Protein AF-A0A1X6ZBV4-F1 (afdb_monomer_lite)

Secondary structure (DSSP, 8-state):
--EE-S-EE--S-EE-S-EE-TT-EE-S-EE-TT-EESS-EE-TT-EE-S-EE-TT-EESSEE-TT-EESS-EE-TT-EESS-EE-TT-EESS-EE-TT-EESS-EE-TT-EE-S-EE-TT-EEEEEEE-TT-EE-S-EE-TT-EEEEEE-TT-EESS-EE-TT-EEEEEEE-TT-EE-S-EE-TT-EE-S-EE-TT-EE-S-EE-SS-EE--S---S---EE-TT-EESS-EE-TT-EE-SSPPB-TT-EESS----SSS--------

InterPro domains:
  IPR001646 Pentapeptide repeat [PF13576] (43-89)
  IPR001646 Pentapeptide repeat [PF13576] (122-165)

Radius of gyration: 20.08 Å; chains: 1; bounding box: 50×30×59 Å

Foldseek 3Di:
DAEDADEAADALAEAPDEAAQELYEYLEHYHQHLYEYPDEHACALYEYCYEAHHHNYEAAEYHQHNYEYNEEYELDNYEYCEEHEQDNYEYNYEYENALYEYNYEYENDLYEHNEEYYCHNYEDNYEYEHHNYEAQYEYECHLYEAAEYANALYEHLEEYECDNYEHQEYYELHLYEANYEYECACNEHQFAYENANYEANDEYELALYEAHDDDDPDPHAAEPELYEHCDDYDNHNYDHPPYDHDHHNYHYNDDYDDPDPDDPPDDDD

Organism: NCBI:txid1247867

pLDDT: mean 93.2, std 12.7, range [30.27, 98.94]

Sequence (269 aa):
MPDLSLGIELNKCHFQIFLICRDFVFSQDTLFQEVVFDLRADFSNVLFEGIADFKGAKFDEAGFEGTEFCSVAFFINATFSKHANFRNSKYKSSISLEAAEFSDSADFASSVFSKRVNFSDTVFIETSKFEDCHFHGETKFFSTEFERVTFSNSKFESEVDFDYCLFKSHASFVGSAFNGATYFISAEFAGTVIFARSLFSDYAYFISTLFFIGESDSGYEIMFSDCAFLKPVTFRGAKFKNVYPVFTGTVFSEKVVFFGGFSPLACKK

Structure (mmCIF, N/CA/C/O backbone):
data_AF-A0A1X6ZBV4-F1
#
_entry.id   AF-A0A1X6ZBV4-F1
#
loop_
_atom_site.group_PDB
_atom_site.id
_atom_site.type_symbol
_atom_site.label_atom_id
_atom_site.label_alt_id
_atom_site.label_comp_id
_atom_site.label_asym_id
_atom_site.label_entity_id
_atom_site.label_seq_id
_atom_site.pdbx_PDB_ins_code
_atom_site.Cartn_x
_atom_site.Cartn_y
_atom_site.Cartn_z
_atom_site.occupancy
_atom_site.B_iso_or_equiv
_atom_site.auth_seq_id
_atom_site.auth_comp_id
_atom_site.auth_asym_id
_atom_site.auth_atom_id
_atom_site.pdbx_PDB_model_num
ATOM 1 N N . MET A 1 1 ? -13.740 -16.066 22.577 1.00 70.06 1 MET A N 1
ATOM 2 C CA . MET A 1 1 ? -13.271 -14.684 22.783 1.00 70.06 1 MET A CA 1
ATOM 3 C C . MET A 1 1 ? -14.356 -13.951 23.555 1.00 70.06 1 MET A C 1
ATOM 5 O O . MET A 1 1 ? -15.519 -14.270 23.313 1.00 70.06 1 MET A O 1
ATOM 9 N N . PRO A 1 2 ? -14.023 -13.097 24.536 1.00 78.62 2 PRO A N 1
ATOM 10 C CA . PRO A 1 2 ? -15.005 -12.217 25.159 1.00 78.62 2 PRO A CA 1
ATOM 11 C C . PRO A 1 2 ? -15.635 -11.312 24.095 1.00 78.62 2 PRO A C 1
ATOM 13 O O . PRO A 1 2 ? -14.965 -10.953 23.129 1.00 78.62 2 PRO A O 1
ATOM 16 N N . ASP A 1 3 ? -16.913 -10.992 24.262 1.00 83.31 3 ASP A N 1
ATOM 17 C CA . ASP A 1 3 ? -17.717 -10.290 23.263 1.00 83.31 3 ASP A CA 1
ATOM 18 C C . ASP A 1 3 ? -18.433 -9.096 23.898 1.00 83.31 3 ASP A C 1
ATOM 20 O O . ASP A 1 3 ? -19.040 -9.220 24.968 1.00 83.31 3 ASP A O 1
ATOM 24 N N . LEU A 1 4 ? -18.361 -7.945 23.232 1.00 82.50 4 LEU A N 1
ATOM 25 C CA . LEU A 1 4 ? -19.211 -6.799 23.508 1.00 82.50 4 LEU A CA 1
ATOM 26 C C . LEU A 1 4 ? -20.357 -6.777 22.494 1.00 82.50 4 LEU A C 1
ATOM 28 O O . LEU A 1 4 ? -20.224 -6.298 21.368 1.00 82.50 4 LEU A O 1
ATOM 32 N N . SER A 1 5 ? -21.520 -7.244 22.945 1.00 80.00 5 SER A N 1
ATOM 33 C CA . SER A 1 5 ? -22.743 -7.318 22.139 1.00 80.00 5 SER A CA 1
ATOM 34 C C . SER A 1 5 ? -23.472 -5.975 21.974 1.00 80.00 5 SER A C 1
ATOM 36 O O . SER A 1 5 ? -24.544 -5.923 21.375 1.00 80.00 5 SER A O 1
ATOM 38 N N . LEU A 1 6 ? -22.944 -4.900 22.560 1.00 80.81 6 LEU A N 1
ATOM 39 C CA . LEU A 1 6 ? -23.461 -3.536 22.452 1.00 80.81 6 LEU A CA 1
ATOM 40 C C . LEU A 1 6 ? -22.496 -2.713 21.599 1.00 80.81 6 LEU A C 1
ATOM 42 O O . LEU A 1 6 ? -21.283 -2.873 21.719 1.00 80.81 6 LEU A O 1
ATOM 46 N N . GLY A 1 7 ? -23.029 -1.815 20.769 1.00 82.00 7 GLY A N 1
ATOM 47 C CA . GLY A 1 7 ? -22.196 -0.845 20.060 1.00 82.00 7 GLY A CA 1
ATOM 48 C C . GLY A 1 7 ? -21.431 0.032 21.048 1.00 82.00 7 GLY A C 1
ATOM 49 O O . GLY A 1 7 ? -21.953 0.375 22.114 1.00 82.00 7 GLY A O 1
ATOM 50 N N . ILE A 1 8 ? -20.197 0.385 20.699 1.00 90.81 8 ILE A N 1
ATOM 51 C CA . ILE A 1 8 ? -19.382 1.320 21.473 1.00 90.81 8 ILE A CA 1
ATOM 52 C C . ILE A 1 8 ? -19.171 2.583 20.649 1.00 90.81 8 ILE A C 1
ATOM 54 O O . ILE A 1 8 ? -18.696 2.530 19.520 1.00 90.81 8 ILE A O 1
ATOM 58 N N . GLU A 1 9 ? -19.538 3.722 21.224 1.00 94.00 9 GLU A N 1
ATOM 59 C CA . GLU A 1 9 ? -19.350 5.030 20.610 1.00 94.00 9 GLU A CA 1
ATOM 60 C C . GLU A 1 9 ? -18.602 5.926 21.590 1.00 94.00 9 GLU A C 1
ATOM 62 O O . GLU A 1 9 ? -19.158 6.394 22.584 1.00 94.00 9 GLU A O 1
ATOM 67 N N . LEU A 1 10 ? -17.319 6.136 21.317 1.00 91.12 10 LEU A N 1
ATOM 68 C CA . LEU A 1 10 ? -16.450 7.039 22.054 1.00 91.12 10 LEU A CA 1
ATOM 69 C C . LEU A 1 10 ? -15.857 8.019 21.053 1.00 91.12 10 LEU A C 1
ATOM 71 O O . LEU A 1 10 ? -14.812 7.766 20.469 1.00 91.12 10 LEU A O 1
ATOM 75 N N . ASN A 1 11 ? -16.536 9.142 20.854 1.00 92.44 11 ASN A N 1
ATOM 76 C CA . ASN A 1 11 ? -16.079 10.180 19.942 1.00 92.44 11 ASN A CA 1
ATOM 77 C C . ASN A 1 11 ? -15.382 11.294 20.726 1.00 92.44 11 ASN A C 1
ATOM 79 O O . ASN A 1 11 ? -15.885 11.732 21.763 1.00 92.44 11 ASN A O 1
ATOM 83 N N . LYS A 1 12 ? -14.239 11.778 20.225 1.00 94.31 12 LYS A N 1
ATOM 84 C CA . LYS A 1 12 ? -13.456 12.874 20.835 1.00 94.31 12 LYS A CA 1
ATOM 85 C C . LYS A 1 12 ? -13.009 12.579 22.269 1.00 94.31 12 LYS A C 1
ATOM 87 O O . LYS A 1 12 ? -12.835 13.489 23.081 1.00 94.31 12 LYS A O 1
ATOM 92 N N . CYS A 1 13 ? -12.861 11.299 22.601 1.00 94.38 13 CYS A N 1
ATOM 93 C CA . CYS A 1 13 ? -12.377 10.864 23.903 1.00 94.38 13 CYS A CA 1
ATOM 94 C C . CYS A 1 13 ? -10.849 10.890 23.962 1.00 94.38 13 CYS A C 1
ATOM 96 O O . CYS A 1 13 ? -10.166 10.790 22.946 1.00 94.38 13 CYS A O 1
ATOM 98 N N . HIS A 1 14 ? -10.312 10.982 25.175 1.00 95.75 14 HIS A N 1
ATOM 99 C CA . HIS A 1 14 ? -8.874 10.981 25.415 1.00 95.75 14 HIS A CA 1
ATOM 100 C C . HIS A 1 14 ? -8.517 9.886 26.416 1.00 95.75 14 HIS A C 1
ATOM 102 O O . HIS A 1 14 ? -8.937 9.921 27.572 1.00 95.75 14 HIS A O 1
ATOM 108 N N . PHE A 1 15 ? -7.751 8.904 25.958 1.00 93.19 15 PHE A N 1
ATOM 109 C CA . PHE A 1 15 ? -7.212 7.821 26.759 1.00 93.19 15 PHE A CA 1
ATOM 110 C C . PHE A 1 15 ? -5.768 8.129 27.142 1.00 93.19 15 PHE A C 1
ATOM 112 O O . PHE A 1 15 ? -4.862 8.087 26.314 1.00 93.19 15 PHE A O 1
ATOM 119 N N . GLN A 1 16 ? -5.564 8.381 28.433 1.00 93.94 16 GLN A N 1
ATOM 120 C CA . GLN A 1 16 ? -4.244 8.590 29.047 1.00 93.94 16 GLN A CA 1
ATOM 121 C C . GLN A 1 16 ? -3.654 7.292 29.627 1.00 93.94 16 GLN A C 1
ATOM 123 O O . GLN A 1 16 ? -2.671 7.304 30.366 1.00 93.94 16 GLN A O 1
ATOM 128 N N . ILE A 1 17 ? -4.302 6.163 29.342 1.00 93.19 17 ILE A N 1
ATOM 129 C CA . ILE A 1 17 ? -3.942 4.825 29.805 1.00 93.19 17 IL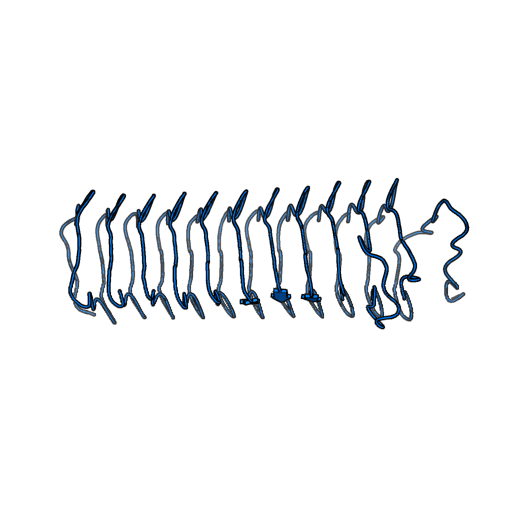E A CA 1
ATOM 130 C C . ILE A 1 17 ? -3.838 3.888 28.603 1.00 93.19 17 ILE A C 1
ATOM 132 O O . ILE A 1 17 ? -4.367 4.182 27.533 1.00 93.19 17 ILE A O 1
ATOM 136 N N . PHE A 1 18 ? -3.208 2.733 28.803 1.00 93.38 18 PHE A N 1
ATOM 137 C CA . PHE A 1 18 ? -3.261 1.644 27.832 1.00 93.38 18 PHE A CA 1
ATOM 138 C C . PHE A 1 18 ? -4.711 1.209 27.592 1.00 93.38 18 PHE A C 1
ATOM 140 O O . PHE A 1 18 ? -5.428 0.908 28.551 1.00 93.38 18 PHE A O 1
ATOM 147 N N . LEU A 1 19 ? -5.119 1.110 26.326 1.00 95.00 19 LEU A N 1
ATOM 148 C CA . LEU A 1 19 ? -6.338 0.400 25.945 1.00 95.00 19 LEU A CA 1
ATOM 149 C C . LEU A 1 19 ? -5.937 -0.995 25.471 1.00 95.00 19 LEU A C 1
ATOM 151 O O . LEU A 1 19 ? -5.187 -1.126 24.511 1.00 95.00 19 LEU A O 1
ATOM 155 N N . ILE A 1 20 ? -6.416 -2.038 26.145 1.00 95.19 20 ILE A N 1
ATOM 156 C CA . ILE A 1 20 ? -6.104 -3.425 25.789 1.00 95.19 20 ILE A CA 1
ATOM 157 C C . ILE A 1 20 ? -7.415 -4.159 25.529 1.00 95.19 20 ILE A C 1
ATOM 159 O O . ILE A 1 20 ? -8.156 -4.466 26.460 1.00 95.19 20 ILE A O 1
ATOM 163 N N . CYS A 1 21 ? -7.661 -4.467 24.260 1.00 93.69 21 CYS A N 1
ATOM 164 C CA . CYS A 1 21 ? -8.830 -5.186 23.765 1.00 93.69 21 CYS A CA 1
ATOM 165 C C . CYS A 1 21 ? -8.436 -6.502 23.080 1.00 93.69 21 CYS A C 1
ATOM 167 O O . CYS A 1 21 ? -9.158 -6.965 22.215 1.00 93.69 21 CYS A O 1
ATOM 169 N N . ARG A 1 22 ? -7.292 -7.106 23.418 1.00 94.81 22 ARG A N 1
ATOM 170 C CA . ARG A 1 22 ? -6.805 -8.319 22.740 1.00 94.81 22 ARG A CA 1
ATOM 171 C C . ARG A 1 22 ? -7.774 -9.498 22.814 1.00 94.81 22 ARG A C 1
ATOM 173 O O . ARG A 1 22 ? -8.428 -9.698 23.838 1.00 94.81 22 ARG A O 1
ATOM 180 N N . ASP A 1 23 ? -7.788 -10.302 21.749 1.00 95.50 23 ASP A N 1
ATOM 181 C CA . ASP A 1 23 ? -8.575 -11.540 21.640 1.00 95.50 23 ASP A CA 1
ATOM 182 C C . ASP A 1 23 ? -10.073 -11.322 21.936 1.00 95.50 23 ASP A C 1
ATOM 184 O O . ASP A 1 23 ? -10.712 -12.115 22.638 1.00 95.50 23 ASP A O 1
ATOM 188 N N . PHE A 1 24 ? -10.621 -10.217 21.428 1.00 94.00 24 PHE A N 1
ATOM 189 C CA . PHE A 1 24 ? -11.953 -9.712 21.758 1.00 94.00 24 PHE A CA 1
ATOM 190 C C . PHE A 1 24 ? -12.847 -9.607 20.519 1.00 94.00 24 PHE A C 1
ATOM 192 O O . PHE A 1 24 ? -12.356 -9.437 19.406 1.00 94.00 24 PHE A O 1
ATOM 199 N N . VAL A 1 25 ? -14.162 -9.692 20.706 1.00 97.50 25 VAL A N 1
ATOM 200 C CA . VAL A 1 25 ? -15.157 -9.513 19.640 1.00 97.50 25 VAL A CA 1
ATOM 201 C C . VAL A 1 25 ? -15.964 -8.245 19.892 1.00 97.50 25 VAL A C 1
ATOM 203 O O . VAL A 1 25 ? -16.528 -8.063 20.969 1.00 97.50 25 VAL A O 1
ATOM 206 N N . PHE A 1 26 ? -16.045 -7.383 18.885 1.00 96.25 26 PHE A N 1
ATOM 207 C CA . PHE A 1 26 ? -17.034 -6.314 18.817 1.00 96.25 26 PHE A CA 1
ATOM 208 C C . PHE A 1 26 ? -18.128 -6.734 17.833 1.00 96.25 26 PHE A C 1
ATOM 210 O O . PHE A 1 26 ? -17.972 -6.592 16.617 1.00 96.25 26 PHE A O 1
ATOM 217 N N . SER A 1 27 ? -19.234 -7.269 18.361 1.00 96.31 27 SER A N 1
ATOM 218 C CA . SER A 1 27 ? -20.355 -7.779 17.550 1.00 96.31 27 SER A CA 1
ATOM 219 C C . SER A 1 27 ? -21.191 -6.675 16.890 1.00 96.31 27 SER A C 1
ATOM 221 O O . SER A 1 27 ? -22.058 -6.944 16.062 1.00 96.31 27 SER A O 1
ATOM 223 N N . GLN A 1 28 ? -20.994 -5.424 17.298 1.00 96.44 28 GLN A N 1
ATOM 224 C CA . GLN A 1 28 ? -21.703 -4.243 16.805 1.00 96.44 28 GLN A CA 1
ATOM 225 C C . GLN A 1 28 ? -20.698 -3.176 16.359 1.00 96.44 28 GLN A C 1
ATOM 227 O O . GLN A 1 28 ? -19.485 -3.340 16.508 1.00 96.44 28 GLN A O 1
ATOM 232 N N . ASP A 1 29 ? -21.211 -2.075 15.813 1.00 97.38 29 ASP A N 1
ATOM 233 C CA . ASP A 1 29 ? -20.384 -0.955 15.377 1.00 97.38 29 ASP A CA 1
ATOM 234 C C . ASP A 1 29 ? -19.530 -0.399 16.528 1.00 97.38 29 ASP A C 1
ATOM 236 O O . ASP A 1 29 ? -19.980 -0.231 17.667 1.00 97.38 29 ASP A O 1
ATOM 240 N N . THR A 1 30 ? -18.272 -0.128 16.202 1.00 97.19 30 THR A N 1
ATOM 241 C CA . THR A 1 30 ? -17.248 0.419 17.085 1.00 97.19 30 THR A CA 1
ATOM 242 C C . THR A 1 30 ? -16.782 1.751 16.524 1.00 97.19 30 THR A C 1
ATOM 244 O O . THR A 1 30 ? -16.090 1.801 15.508 1.00 97.19 30 THR A O 1
ATOM 247 N N . LEU A 1 31 ? -17.189 2.835 17.176 1.00 97.69 31 LEU A N 1
ATOM 248 C CA . LEU A 1 31 ? -16.934 4.205 16.755 1.00 97.69 31 LEU A CA 1
ATOM 249 C C . LEU A 1 31 ? -15.947 4.850 17.733 1.00 97.69 31 LEU A C 1
ATOM 251 O O . LEU A 1 31 ? -16.287 5.159 18.874 1.00 97.69 31 LEU A O 1
ATOM 255 N N . PHE A 1 32 ? -14.718 5.036 17.268 1.00 97.12 32 PHE A N 1
ATOM 256 C CA . PHE A 1 32 ? -13.615 5.712 17.943 1.00 97.12 32 PHE A CA 1
ATOM 257 C C . PHE A 1 32 ? -13.176 6.942 17.138 1.00 97.12 32 PHE A C 1
ATOM 259 O O . PHE A 1 32 ? -11.993 7.124 16.838 1.00 97.12 32 PHE A O 1
ATOM 266 N N . GLN A 1 33 ? -14.132 7.791 16.755 1.00 98.25 33 GLN A N 1
ATOM 267 C CA . GLN A 1 33 ? -13.843 8.950 15.914 1.00 98.25 33 GLN A CA 1
ATOM 268 C C . GLN A 1 33 ? -13.163 10.054 16.727 1.00 98.25 33 GLN A C 1
ATOM 270 O O . GLN A 1 33 ? -13.606 10.407 17.820 1.00 98.25 33 GLN A O 1
ATOM 275 N N . GLU A 1 34 ? -12.094 10.633 16.186 1.00 98.19 34 GLU A N 1
ATOM 276 C CA . GLU A 1 34 ? -11.323 11.718 16.806 1.00 98.19 34 GLU A CA 1
ATOM 277 C C . GLU A 1 34 ? -10.812 11.381 18.225 1.00 98.19 34 GLU A C 1
ATOM 279 O O . GLU A 1 34 ? -10.587 12.272 19.046 1.00 98.19 34 GLU A O 1
ATOM 284 N N . VAL A 1 35 ? -10.649 10.092 18.543 1.00 98.00 35 VAL A N 1
ATOM 285 C CA . VAL A 1 35 ? -10.121 9.635 19.836 1.00 98.00 35 VAL A CA 1
ATOM 286 C C . VAL A 1 35 ? -8.613 9.816 19.889 1.00 98.00 35 VAL A C 1
ATOM 288 O O . VAL A 1 35 ? -7.928 9.579 18.902 1.00 98.00 35 VAL A O 1
ATOM 291 N N . VAL A 1 36 ? -8.082 10.175 21.053 1.00 98.62 36 VAL A N 1
ATOM 292 C CA . VAL A 1 36 ? -6.639 10.236 21.304 1.00 98.62 36 VAL A CA 1
ATOM 293 C C . VAL A 1 36 ? -6.231 9.118 22.259 1.00 98.62 36 VAL A C 1
ATOM 295 O O . VAL A 1 36 ? -6.770 9.028 23.361 1.00 98.62 36 VAL A O 1
ATOM 298 N N . PHE A 1 37 ? -5.266 8.297 21.853 1.00 97.88 37 PHE A N 1
ATOM 299 C CA . PHE A 1 37 ? -4.603 7.287 22.674 1.00 97.88 37 PHE A CA 1
ATOM 300 C C . PHE A 1 37 ? -3.152 7.720 22.926 1.00 97.88 37 PHE A C 1
ATOM 302 O O . PHE A 1 37 ? -2.298 7.547 22.058 1.00 97.88 37 PHE A O 1
ATOM 309 N N . ASP A 1 38 ? -2.869 8.282 24.108 1.00 96.94 38 ASP A N 1
ATOM 310 C CA . ASP A 1 38 ? -1.516 8.757 24.473 1.00 96.94 38 ASP A CA 1
ATOM 311 C C . ASP A 1 38 ? -0.527 7.610 24.707 1.00 96.94 38 ASP A C 1
ATOM 313 O O . ASP A 1 38 ? 0.685 7.806 24.679 1.00 96.94 38 ASP A O 1
ATOM 317 N N . LEU A 1 39 ? -1.056 6.425 25.008 1.00 96.06 39 LEU A N 1
ATOM 318 C CA . LEU A 1 39 ? -0.312 5.189 25.208 1.00 96.06 39 LEU A CA 1
ATOM 319 C C . LEU A 1 39 ? -0.832 4.127 24.235 1.00 96.06 39 LEU A C 1
ATOM 321 O O . LEU A 1 39 ? -1.819 4.337 23.530 1.00 96.06 39 LEU A O 1
ATOM 325 N N . ARG A 1 40 ? -0.185 2.958 24.225 1.00 96.75 40 ARG A N 1
ATOM 326 C CA . ARG A 1 40 ? -0.531 1.855 23.322 1.00 96.75 40 ARG A CA 1
ATOM 327 C C . ARG A 1 40 ? -2.023 1.494 23.381 1.00 96.75 40 ARG A C 1
ATOM 329 O O . ARG A 1 40 ? -2.548 1.166 24.451 1.00 96.75 40 ARG A O 1
ATOM 336 N N . ALA A 1 41 ? -2.654 1.481 22.208 1.00 98.00 41 ALA A N 1
ATOM 337 C CA . ALA A 1 41 ? -3.970 0.903 21.970 1.00 98.00 41 ALA A CA 1
ATOM 338 C C . ALA A 1 41 ? -3.800 -0.447 21.259 1.00 98.00 41 ALA A C 1
ATOM 340 O O . ALA A 1 41 ? -3.302 -0.518 20.136 1.00 98.00 41 ALA A O 1
ATOM 341 N N . ASP A 1 42 ? -4.159 -1.529 21.943 1.00 98.38 42 ASP A N 1
ATOM 342 C CA . ASP A 1 42 ? -3.915 -2.899 21.507 1.00 98.38 42 ASP A CA 1
ATOM 343 C C . ASP A 1 42 ? -5.224 -3.623 21.183 1.00 98.38 42 ASP A C 1
ATOM 345 O O . ASP A 1 42 ? -5.945 -4.081 22.074 1.00 98.38 42 ASP A O 1
ATOM 349 N N . PHE A 1 43 ? -5.489 -3.745 19.889 1.00 98.31 43 PHE A N 1
ATOM 350 C CA . PHE A 1 43 ? -6.582 -4.484 19.269 1.00 98.31 43 PHE A CA 1
ATOM 351 C C . PHE A 1 43 ? -6.095 -5.786 18.615 1.00 98.31 43 PHE A C 1
ATOM 353 O O . PHE A 1 43 ? -6.741 -6.295 17.705 1.00 98.31 43 PHE A O 1
ATOM 360 N N . SER A 1 44 ? -4.963 -6.349 19.047 1.00 98.62 44 SER A N 1
ATOM 361 C CA . SER A 1 44 ? -4.439 -7.568 18.419 1.00 98.62 44 SER A CA 1
ATOM 362 C C . SER A 1 44 ? -5.411 -8.747 18.573 1.00 98.62 44 SER A C 1
ATOM 364 O O . SER A 1 44 ? -5.972 -8.969 19.650 1.00 98.62 44 SER A O 1
ATOM 366 N N . ASN A 1 45 ? -5.592 -9.520 17.502 1.00 98.50 45 ASN A N 1
ATOM 367 C CA . ASN A 1 45 ? -6.547 -10.630 17.388 1.00 98.50 45 ASN A CA 1
ATOM 368 C C . ASN A 1 45 ? -8.004 -10.244 17.695 1.00 98.50 45 ASN A C 1
ATOM 370 O O . ASN A 1 45 ? -8.788 -11.084 18.146 1.00 98.50 45 ASN A O 1
ATOM 374 N N . VAL A 1 46 ? -8.375 -8.979 17.488 1.00 98.50 46 VAL A N 1
ATOM 375 C CA . VAL A 1 46 ? -9.768 -8.547 17.618 1.00 98.50 46 VAL A CA 1
ATOM 376 C C . VAL A 1 46 ? -10.570 -8.949 16.386 1.00 98.50 46 VAL A C 1
ATOM 378 O O . VAL A 1 46 ? -10.085 -8.883 15.258 1.00 98.50 46 VAL A O 1
ATOM 381 N N . LEU A 1 47 ? -11.825 -9.330 16.602 1.00 98.56 47 LEU A N 1
ATOM 382 C CA . LEU A 1 47 ? -12.832 -9.478 15.560 1.00 98.56 47 LEU A CA 1
ATOM 383 C C . LEU A 1 47 ? -13.810 -8.300 15.633 1.00 98.56 47 LEU A C 1
ATOM 385 O O . LEU A 1 47 ? -14.605 -8.209 16.567 1.00 98.56 47 LEU A O 1
ATOM 389 N N . PHE A 1 48 ? -13.778 -7.419 14.637 1.00 98.38 48 PHE A N 1
ATOM 390 C CA . PHE A 1 48 ? -14.804 -6.396 14.435 1.00 98.38 48 PHE A CA 1
ATOM 391 C C . PHE A 1 48 ? -15.863 -6.946 13.475 1.00 98.38 48 PHE A C 1
ATOM 393 O O . PHE A 1 48 ? -15.634 -7.023 12.264 1.00 98.38 48 PHE A O 1
ATOM 400 N N . GLU A 1 49 ? -17.014 -7.368 14.004 1.00 98.12 49 GLU A N 1
ATOM 401 C CA . GLU A 1 49 ? -18.127 -7.842 13.174 1.00 98.12 49 GLU A CA 1
ATOM 402 C C . GLU A 1 49 ? -18.880 -6.671 12.529 1.00 98.12 49 GLU A C 1
ATOM 404 O O . GLU A 1 49 ? -19.218 -6.728 11.343 1.00 98.12 49 GLU A O 1
ATOM 409 N N . GLY A 1 50 ? -19.095 -5.602 13.304 1.00 96.94 50 GLY A N 1
ATOM 410 C CA . GLY A 1 50 ? -19.654 -4.329 12.848 1.00 96.94 50 GLY A CA 1
ATOM 411 C C . GLY A 1 50 ? -18.623 -3.407 12.193 1.00 96.94 50 GLY A C 1
ATOM 412 O O . GLY A 1 50 ? -17.469 -3.777 11.963 1.00 96.94 50 GLY A O 1
ATOM 413 N N . ILE A 1 51 ? -19.052 -2.189 11.857 1.00 98.00 51 ILE A N 1
ATOM 414 C CA . ILE A 1 51 ? -18.169 -1.130 11.345 1.00 98.00 51 ILE A CA 1
ATOM 415 C C . ILE A 1 51 ? -17.124 -0.794 12.410 1.00 98.00 51 ILE A C 1
ATOM 417 O O . ILE A 1 51 ? -17.466 -0.624 13.577 1.00 98.00 51 ILE A O 1
ATOM 421 N N . ALA A 1 52 ? -15.866 -0.639 12.001 1.00 98.44 52 ALA A N 1
ATOM 422 C CA . ALA A 1 52 ? -14.805 -0.122 12.861 1.00 98.44 52 ALA A CA 1
ATOM 423 C C . ALA A 1 52 ? -14.378 1.261 12.353 1.00 98.44 52 ALA A C 1
ATOM 425 O O . ALA A 1 52 ? -13.699 1.377 11.331 1.00 98.44 52 ALA A O 1
ATOM 426 N N . ASP A 1 53 ? -14.826 2.318 13.025 1.00 98.69 53 ASP A N 1
ATOM 427 C CA . ASP A 1 53 ? -14.608 3.701 12.607 1.00 98.69 53 ASP A CA 1
ATOM 428 C C . ASP A 1 53 ? -13.621 4.413 13.540 1.00 98.69 53 ASP A C 1
ATOM 430 O O . ASP A 1 53 ? -13.972 4.835 14.636 1.00 98.69 53 ASP A O 1
ATOM 434 N N . PHE A 1 54 ? -12.386 4.567 13.074 1.00 98.69 54 PHE A N 1
ATOM 435 C CA . PHE A 1 54 ? -11.286 5.284 13.718 1.00 98.69 54 PHE A CA 1
ATOM 436 C C . PHE A 1 54 ? -10.947 6.592 12.982 1.00 98.69 54 PHE A C 1
ATOM 438 O O . PHE A 1 54 ? -9.793 7.029 12.973 1.00 98.69 54 PHE A O 1
ATOM 445 N N . LYS A 1 55 ? -11.913 7.222 12.299 1.00 98.75 55 LYS A N 1
ATOM 446 C CA . LYS A 1 55 ? -11.662 8.480 11.573 1.00 98.75 55 LYS A CA 1
ATOM 447 C C . LYS A 1 55 ? -11.113 9.553 12.503 1.00 98.75 55 LYS A C 1
ATOM 449 O O . LYS A 1 55 ? -11.696 9.823 13.549 1.00 98.75 55 LYS A O 1
ATOM 454 N N . GLY A 1 56 ? -10.014 10.190 12.114 1.00 98.69 56 GLY A N 1
ATOM 455 C CA . GLY A 1 56 ? -9.362 11.238 12.901 1.00 98.69 56 GLY A CA 1
ATOM 456 C C . GLY A 1 56 ? -8.750 10.759 14.220 1.00 98.69 56 GLY A C 1
ATOM 457 O O . GLY A 1 56 ? -8.333 11.597 15.020 1.00 98.69 56 GLY A O 1
ATOM 458 N N . ALA A 1 57 ? -8.728 9.448 14.488 1.00 98.69 57 ALA A N 1
ATOM 459 C CA . ALA A 1 57 ? -8.133 8.915 15.704 1.00 98.69 57 ALA A CA 1
ATOM 460 C C . ALA A 1 57 ? -6.615 9.139 15.705 1.00 98.69 57 ALA A C 1
ATOM 462 O O . ALA A 1 57 ? -5.950 9.047 14.673 1.00 98.69 57 ALA A O 1
ATOM 463 N N . LYS A 1 58 ? -6.063 9.416 16.882 1.00 98.81 58 LYS A N 1
ATOM 464 C CA . LYS A 1 58 ? -4.638 9.633 17.105 1.00 98.81 58 LYS A CA 1
ATOM 465 C C . LYS A 1 58 ? -4.105 8.526 17.990 1.00 98.81 58 LYS A C 1
ATOM 467 O O . LYS A 1 58 ? -4.520 8.402 19.141 1.00 98.81 58 LYS A O 1
ATOM 472 N N . PHE A 1 59 ? -3.191 7.741 17.450 1.00 98.69 59 PHE A N 1
ATOM 473 C CA . PHE A 1 59 ? -2.526 6.659 18.149 1.00 98.69 59 PHE A CA 1
ATOM 474 C C . PHE A 1 59 ? -1.079 7.037 18.423 1.00 98.69 59 PHE A C 1
ATOM 476 O O . PHE A 1 59 ? -0.368 7.431 17.499 1.00 98.69 59 PHE A O 1
ATOM 483 N N . ASP A 1 60 ? -0.633 6.852 19.665 1.00 98.19 60 ASP A N 1
ATOM 484 C CA . ASP A 1 60 ? 0.798 6.798 19.943 1.00 98.19 60 ASP A CA 1
ATOM 485 C C . ASP A 1 60 ? 1.390 5.501 19.373 1.00 98.19 60 ASP A C 1
ATOM 487 O O . ASP A 1 60 ? 1.980 5.515 18.300 1.00 98.19 60 ASP A O 1
ATOM 491 N N . GLU A 1 61 ? 1.138 4.358 20.014 1.00 97.62 61 GLU A N 1
ATOM 492 C CA . GLU A 1 61 ? 1.435 3.019 19.479 1.00 97.62 61 GLU A CA 1
ATOM 493 C C . GLU A 1 61 ? 0.120 2.279 19.181 1.00 97.62 61 GLU A C 1
ATOM 495 O O . GLU A 1 61 ? -0.791 2.263 20.015 1.00 97.62 61 GLU A O 1
ATOM 500 N N . ALA A 1 62 ? 0.016 1.644 18.011 1.00 98.31 62 ALA A N 1
ATOM 501 C CA . ALA A 1 62 ? -1.198 0.954 17.572 1.00 98.31 62 ALA A CA 1
ATOM 502 C C . ALA A 1 62 ? -0.934 -0.523 17.255 1.00 98.31 62 ALA A C 1
ATOM 504 O O . ALA A 1 62 ? -0.133 -0.851 16.378 1.00 98.31 62 ALA A O 1
ATOM 505 N N . GLY A 1 63 ? -1.640 -1.421 17.943 1.00 98.56 63 GLY A N 1
ATOM 506 C CA . GLY A 1 63 ? -1.611 -2.858 17.680 1.00 98.56 63 GLY A CA 1
ATOM 507 C C . GLY A 1 63 ? -2.907 -3.334 17.037 1.00 98.56 63 GLY A C 1
ATOM 508 O O . GLY A 1 63 ? -3.943 -3.328 17.685 1.00 98.56 63 GLY A O 1
ATOM 509 N N . PHE A 1 64 ? -2.839 -3.789 15.793 1.00 98.81 64 PHE A N 1
ATOM 510 C CA . PHE A 1 64 ? -3.920 -4.419 15.027 1.00 98.81 64 PHE A CA 1
ATOM 511 C C . PHE A 1 64 ? -3.480 -5.769 14.434 1.00 98.81 64 PHE A C 1
ATOM 513 O O . PHE A 1 64 ? -4.107 -6.284 13.504 1.00 98.81 64 PHE A O 1
ATOM 520 N N . GLU A 1 65 ? -2.419 -6.375 14.966 1.00 98.81 65 GLU A N 1
ATOM 521 C CA . GLU A 1 65 ? -1.912 -7.653 14.472 1.00 98.81 65 GLU A CA 1
ATOM 522 C C . GLU A 1 65 ? -2.977 -8.749 14.564 1.00 98.81 65 GLU A C 1
ATOM 524 O O . GLU A 1 65 ? -3.633 -8.903 15.592 1.00 98.81 65 GLU A O 1
ATOM 529 N N . GLY A 1 66 ? -3.168 -9.508 13.486 1.00 98.75 66 GLY A N 1
ATOM 530 C CA . GLY A 1 66 ? -4.136 -10.607 13.451 1.00 98.75 66 GLY A CA 1
ATOM 531 C C . GLY A 1 66 ? -5.602 -10.168 13.534 1.00 98.75 66 GLY A C 1
ATOM 532 O O . GLY A 1 66 ? -6.479 -11.021 13.656 1.00 98.75 66 GLY A O 1
ATOM 533 N N . THR A 1 67 ? -5.884 -8.861 13.476 1.00 98.81 67 THR A N 1
ATOM 534 C CA . THR A 1 67 ? -7.250 -8.326 13.564 1.00 98.81 67 THR A CA 1
ATOM 535 C C . THR A 1 67 ? -8.055 -8.695 12.327 1.00 98.81 67 THR A C 1
ATOM 537 O O . THR A 1 67 ? -7.564 -8.616 11.198 1.00 98.81 67 THR A O 1
ATOM 540 N N . GLU A 1 68 ? -9.319 -9.045 12.526 1.00 98.88 68 GLU A N 1
ATOM 541 C CA . GLU A 1 68 ? -10.265 -9.321 11.457 1.00 98.88 68 GLU A CA 1
ATOM 542 C C . GLU A 1 68 ? -11.398 -8.288 11.450 1.00 98.88 68 GLU A C 1
ATOM 544 O O . GLU A 1 68 ? -12.155 -8.158 12.410 1.00 98.88 68 GLU A O 1
ATOM 549 N N . PHE A 1 69 ? -11.535 -7.576 10.333 1.00 98.75 69 PHE A N 1
ATOM 550 C CA . PHE A 1 69 ? -12.608 -6.621 10.072 1.00 98.75 69 PHE A CA 1
ATOM 551 C C . PHE A 1 69 ? -13.615 -7.256 9.109 1.00 98.75 69 PHE A C 1
ATOM 553 O O . PHE A 1 69 ? -13.342 -7.424 7.913 1.00 98.75 69 PHE A O 1
ATOM 560 N N . CYS A 1 70 ? -14.780 -7.649 9.626 1.00 98.50 70 CYS A N 1
ATOM 561 C CA . CYS A 1 70 ? -15.842 -8.253 8.820 1.00 98.50 70 CYS A CA 1
ATOM 562 C C . CYS A 1 70 ? -16.646 -7.213 8.034 1.00 98.50 70 CYS A C 1
ATOM 564 O O . CYS A 1 70 ? -17.085 -7.498 6.917 1.00 98.50 70 CYS A O 1
ATOM 566 N N . SER A 1 71 ? -16.805 -6.015 8.597 1.00 98.44 71 SER A N 1
ATOM 567 C CA . SER A 1 71 ? -17.421 -4.860 7.945 1.00 98.44 71 SER A CA 1
ATOM 568 C C . SER A 1 71 ? -16.371 -3.822 7.538 1.00 98.44 71 SER A C 1
ATOM 570 O O . SER A 1 71 ? -15.168 -4.086 7.549 1.00 98.44 71 SER A O 1
ATOM 572 N N . VAL A 1 72 ? -16.833 -2.659 7.080 1.00 98.44 72 VAL A N 1
ATOM 573 C CA . VAL A 1 72 ? -15.972 -1.565 6.617 1.00 98.44 72 VAL A CA 1
ATOM 574 C C . VAL A 1 72 ? -15.130 -1.031 7.778 1.00 98.44 72 VAL A C 1
ATOM 576 O O . VAL A 1 72 ? -15.651 -0.807 8.871 1.00 98.44 72 VAL A O 1
ATOM 579 N N . ALA A 1 73 ? -13.844 -0.798 7.517 1.00 98.75 73 ALA A N 1
ATOM 580 C CA . ALA A 1 73 ? -12.921 -0.170 8.457 1.00 98.75 73 ALA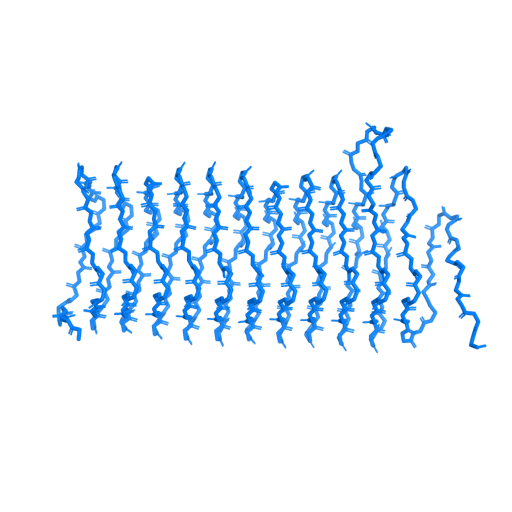 A CA 1
ATOM 581 C C . ALA A 1 73 ? -12.518 1.226 7.962 1.00 98.75 73 ALA A C 1
ATOM 583 O O . ALA A 1 73 ? -12.166 1.406 6.792 1.00 98.75 73 ALA A O 1
ATOM 584 N N . PHE A 1 74 ? -12.551 2.220 8.845 1.00 98.88 74 PHE A N 1
ATOM 585 C CA . PHE A 1 74 ? -12.155 3.587 8.525 1.00 98.88 74 PHE A CA 1
ATOM 586 C C . PHE A 1 74 ? -11.038 4.068 9.446 1.00 98.88 74 PHE A C 1
ATOM 588 O O . PHE A 1 74 ? -11.188 4.051 10.657 1.00 98.88 74 PHE A O 1
ATOM 595 N N . PHE A 1 75 ? -9.965 4.578 8.853 1.00 98.88 75 PHE A N 1
ATOM 596 C CA . PHE A 1 75 ? -8.849 5.272 9.501 1.00 98.88 75 PHE A CA 1
ATOM 597 C C . PHE A 1 75 ? -8.561 6.598 8.778 1.00 98.88 75 PHE A C 1
ATOM 599 O O . PHE A 1 75 ? -7.424 7.053 8.707 1.00 98.88 75 PHE A O 1
ATOM 606 N N . ILE A 1 76 ? -9.592 7.203 8.179 1.00 98.94 76 ILE A N 1
ATOM 607 C CA . ILE A 1 76 ? -9.443 8.431 7.386 1.00 98.94 76 ILE A CA 1
ATOM 608 C C . ILE A 1 76 ? -8.960 9.554 8.306 1.00 98.94 76 ILE A C 1
ATOM 610 O O . ILE A 1 76 ? -9.558 9.763 9.364 1.00 98.94 76 ILE A O 1
ATOM 614 N N . ASN A 1 77 ? -7.917 10.284 7.910 1.00 98.88 77 ASN A N 1
ATOM 615 C CA . ASN A 1 77 ? -7.249 11.307 8.729 1.00 98.88 77 ASN A CA 1
ATOM 616 C C . ASN A 1 77 ? -6.704 10.796 10.081 1.00 98.88 77 ASN A C 1
ATOM 618 O O . ASN A 1 77 ? -6.504 11.596 10.997 1.00 98.88 77 ASN A O 1
ATOM 622 N N . ALA A 1 78 ? -6.525 9.484 10.263 1.00 98.88 78 ALA A N 1
ATOM 623 C CA . ALA A 1 78 ? -5.922 8.958 11.484 1.00 98.88 78 ALA A CA 1
ATOM 624 C C . ALA A 1 78 ? -4.411 9.235 11.505 1.00 98.88 78 ALA A C 1
ATOM 626 O O . ALA A 1 78 ? -3.752 9.200 10.466 1.00 98.88 78 ALA A O 1
ATOM 627 N N . THR A 1 79 ? -3.849 9.476 12.687 1.00 98.94 79 THR A N 1
ATOM 628 C CA . THR A 1 79 ? -2.407 9.712 12.859 1.00 98.94 79 THR A CA 1
ATOM 629 C C . THR A 1 79 ? -1.796 8.658 13.768 1.00 98.94 79 THR A C 1
ATOM 631 O O . THR A 1 79 ? -2.340 8.394 14.842 1.00 98.94 79 THR A O 1
ATOM 634 N N . PHE A 1 80 ? -0.644 8.120 13.384 1.00 98.88 80 PHE A N 1
ATOM 635 C CA . PHE A 1 80 ? 0.117 7.125 14.135 1.00 98.88 80 PHE A CA 1
ATOM 636 C C . PHE A 1 80 ? 1.516 7.680 14.412 1.00 98.88 80 PHE A C 1
ATOM 638 O O . PHE A 1 80 ? 2.340 7.756 13.499 1.00 98.88 80 PHE A O 1
ATOM 645 N N . SER A 1 81 ? 1.784 8.119 15.646 1.00 98.69 81 SER A N 1
ATOM 646 C CA . SER A 1 81 ? 3.048 8.801 15.971 1.00 98.69 81 SER A CA 1
ATOM 647 C C . SER A 1 81 ? 4.213 7.859 16.270 1.00 98.69 81 SER A C 1
ATOM 649 O O . SER A 1 81 ? 5.363 8.288 16.207 1.00 98.69 81 SER A O 1
ATOM 651 N N . LYS A 1 82 ? 3.936 6.592 16.588 1.00 98.62 82 LYS A N 1
ATOM 652 C CA . LYS A 1 82 ? 4.914 5.503 16.712 1.00 98.62 82 LYS A CA 1
ATOM 653 C C . LYS A 1 82 ? 4.463 4.299 15.889 1.00 98.62 82 LYS A C 1
ATOM 655 O O . LYS A 1 82 ? 3.501 4.367 15.125 1.00 98.62 82 LYS A O 1
ATOM 660 N N . HIS A 1 83 ? 5.187 3.194 16.049 1.00 98.44 83 HIS A N 1
ATOM 661 C CA . HIS A 1 83 ? 4.946 1.948 15.339 1.00 98.44 83 HIS A CA 1
ATOM 662 C C . HIS A 1 83 ? 3.460 1.540 15.303 1.00 98.44 83 HIS A C 1
ATOM 664 O O . HIS A 1 83 ? 2.799 1.418 16.342 1.00 98.44 83 HIS A O 1
ATOM 670 N N . ALA A 1 84 ? 2.968 1.277 14.092 1.00 98.81 84 ALA A N 1
ATOM 671 C CA . ALA A 1 84 ? 1.620 0.793 13.835 1.00 98.81 84 ALA A CA 1
ATOM 672 C C . ALA A 1 84 ? 1.675 -0.604 13.199 1.00 98.81 84 ALA A C 1
ATOM 674 O O . ALA A 1 84 ? 2.127 -0.782 12.065 1.00 98.81 84 ALA A O 1
ATOM 675 N N . ASN A 1 85 ? 1.222 -1.612 13.942 1.00 98.88 85 ASN A N 1
ATOM 676 C CA . ASN A 1 85 ? 1.296 -3.013 13.541 1.00 98.88 85 ASN A CA 1
ATOM 677 C C . ASN A 1 85 ? -0.068 -3.504 13.040 1.00 98.88 85 ASN A C 1
ATOM 679 O O . ASN A 1 85 ? -0.958 -3.761 13.840 1.00 98.88 85 ASN A O 1
ATOM 683 N N . PHE A 1 86 ? -0.214 -3.685 11.731 1.00 98.88 86 PHE A N 1
ATOM 684 C CA . PHE A 1 86 ? -1.383 -4.258 11.052 1.00 98.88 86 PHE A CA 1
ATOM 685 C C . PHE A 1 86 ? -1.086 -5.635 10.441 1.00 98.88 86 PHE A C 1
ATOM 687 O O . PHE A 1 86 ? -1.803 -6.075 9.538 1.00 98.88 86 PHE A O 1
ATOM 694 N N . ARG A 1 87 ? -0.021 -6.315 10.879 1.00 98.88 87 ARG A N 1
ATOM 695 C CA . ARG A 1 87 ? 0.420 -7.585 10.291 1.00 98.88 87 ARG A CA 1
ATOM 696 C C . ARG A 1 87 ? -0.650 -8.658 10.409 1.00 98.88 87 ARG A C 1
ATOM 698 O O . ARG A 1 87 ? -1.374 -8.719 11.401 1.00 98.88 87 ARG A O 1
ATOM 705 N N . ASN A 1 88 ? -0.698 -9.565 9.438 1.00 98.81 88 ASN A N 1
ATOM 706 C CA . ASN A 1 88 ? -1.606 -10.717 9.441 1.00 98.81 88 ASN A CA 1
ATOM 707 C C . ASN A 1 88 ? -3.097 -10.347 9.597 1.00 98.81 88 ASN A C 1
ATOM 709 O O . ASN A 1 88 ? -3.895 -11.184 10.027 1.00 98.81 88 ASN A O 1
ATOM 713 N N . SER A 1 89 ? -3.484 -9.106 9.295 1.00 98.81 89 SER A N 1
ATOM 714 C CA . SER A 1 89 ? -4.867 -8.658 9.433 1.00 98.81 89 SER A CA 1
ATOM 715 C C . SER A 1 89 ? -5.700 -9.058 8.218 1.00 98.81 89 SER A C 1
ATOM 717 O O . SER A 1 89 ? -5.198 -9.305 7.116 1.00 98.81 89 SER A O 1
ATOM 719 N N . LYS A 1 90 ? -7.011 -9.173 8.427 1.00 98.94 90 LYS A N 1
ATOM 720 C CA . LYS A 1 90 ? -7.962 -9.587 7.396 1.00 98.94 90 LYS A CA 1
ATOM 721 C C . LYS A 1 90 ? -9.080 -8.572 7.283 1.00 98.94 90 LYS A C 1
ATOM 723 O O . LYS A 1 90 ? -9.818 -8.341 8.235 1.00 98.94 90 LYS A O 1
ATOM 728 N N . TYR A 1 91 ? -9.264 -8.044 6.084 1.00 98.81 91 TYR A N 1
ATOM 729 C CA . TYR A 1 91 ? -10.337 -7.113 5.760 1.00 98.81 91 TYR A CA 1
ATOM 730 C C . TYR A 1 91 ? -11.300 -7.818 4.810 1.00 98.81 91 TYR A C 1
ATOM 732 O O . TYR A 1 91 ? -11.005 -8.007 3.627 1.00 98.81 91 TYR A O 1
ATOM 740 N N . LYS A 1 92 ? -12.442 -8.284 5.327 1.00 98.75 92 LYS A N 1
ATOM 741 C CA . LYS A 1 92 ? -13.476 -8.951 4.512 1.00 98.75 92 LYS A CA 1
ATOM 742 C C . LYS A 1 92 ? -14.311 -7.948 3.713 1.00 98.75 92 LYS A C 1
ATOM 744 O O . LYS A 1 92 ? -14.871 -8.308 2.676 1.00 98.75 92 LYS A O 1
ATOM 749 N N . SER A 1 93 ? -14.358 -6.702 4.179 1.00 98.56 93 SER A N 1
ATOM 750 C CA . SER A 1 93 ? -14.948 -5.557 3.487 1.00 98.56 93 SER A CA 1
ATOM 751 C C . SER A 1 93 ? -13.879 -4.523 3.116 1.00 98.56 93 SER A C 1
ATOM 753 O O . SER A 1 93 ? -12.681 -4.795 3.202 1.00 98.56 93 SER A O 1
ATOM 755 N N . SER A 1 94 ? -14.310 -3.360 2.631 1.00 98.69 94 SER A N 1
ATOM 756 C CA . SER A 1 94 ? -13.410 -2.274 2.242 1.00 98.69 94 SER A CA 1
ATOM 757 C C . SER A 1 94 ? -12.736 -1.629 3.455 1.00 98.69 94 SER A C 1
ATOM 759 O O . SER A 1 94 ? -13.331 -1.546 4.531 1.00 98.69 94 SER A O 1
ATOM 761 N N . ILE A 1 95 ? -11.533 -1.101 3.253 1.00 98.81 95 ILE A N 1
ATOM 762 C CA . ILE A 1 95 ? -10.830 -0.268 4.233 1.00 98.81 95 ILE A CA 1
ATOM 763 C C . ILE A 1 95 ? -10.371 1.042 3.587 1.00 98.81 95 ILE A C 1
ATOM 765 O O . ILE A 1 95 ? -9.931 1.053 2.436 1.00 98.81 95 ILE A O 1
ATOM 769 N N . SER A 1 96 ? -10.475 2.143 4.333 1.00 98.94 96 SER A N 1
ATOM 770 C CA . SER A 1 96 ? -9.905 3.435 3.944 1.00 98.94 96 SER A CA 1
ATOM 771 C C . SER A 1 96 ? -8.989 3.982 5.033 1.00 98.94 96 SER A C 1
ATOM 773 O O . SER A 1 96 ? -9.434 4.174 6.163 1.00 98.94 96 SER A O 1
ATOM 775 N N . LEU A 1 97 ? -7.740 4.258 4.670 1.00 98.88 97 LEU A N 1
ATOM 776 C CA . LEU A 1 97 ? -6.734 5.013 5.419 1.00 98.88 97 LEU A CA 1
ATOM 777 C C . LEU A 1 97 ? -6.403 6.327 4.690 1.00 98.88 97 LEU A C 1
ATOM 779 O O . LEU A 1 97 ? -5.299 6.854 4.804 1.00 98.88 97 LEU A O 1
ATOM 783 N N . GLU A 1 98 ? -7.355 6.831 3.904 1.00 98.94 98 GLU A N 1
ATOM 784 C CA . GLU A 1 98 ? -7.215 8.074 3.151 1.00 98.94 98 GLU A CA 1
ATOM 785 C C . GLU A 1 98 ? -6.763 9.226 4.057 1.00 98.94 98 GLU A C 1
ATOM 787 O O . GLU A 1 98 ? -7.307 9.417 5.150 1.00 98.94 98 GLU A O 1
ATOM 792 N N . ALA A 1 99 ? -5.753 9.971 3.610 1.00 98.88 99 ALA A N 1
ATOM 793 C CA . ALA A 1 99 ? -5.142 11.073 4.350 1.00 98.88 99 ALA A CA 1
ATOM 794 C C . ALA A 1 99 ? -4.639 10.705 5.765 1.00 98.88 99 ALA A C 1
ATOM 796 O O . ALA A 1 99 ? -4.506 11.574 6.626 1.00 98.88 99 ALA A O 1
ATOM 797 N N . ALA A 1 100 ? -4.378 9.422 6.043 1.00 98.94 100 ALA A N 1
ATOM 798 C CA . ALA A 1 100 ? -3.713 9.011 7.276 1.00 98.94 100 ALA A CA 1
ATOM 799 C C . ALA A 1 100 ? -2.222 9.389 7.267 1.00 98.94 100 ALA A C 1
ATOM 801 O O . ALA A 1 100 ? -1.581 9.442 6.216 1.00 98.94 100 ALA A O 1
ATOM 802 N N . GLU A 1 101 ? -1.649 9.589 8.449 1.00 98.94 101 GLU A N 1
ATOM 803 C CA . GLU A 1 101 ? -0.228 9.895 8.621 1.00 98.94 101 GLU A CA 1
ATOM 804 C C . GLU A 1 101 ? 0.431 8.876 9.552 1.00 98.94 101 GLU A C 1
ATOM 806 O O . GLU A 1 101 ? -0.029 8.648 10.673 1.00 98.94 101 GLU A O 1
ATOM 811 N N . PHE A 1 102 ? 1.533 8.286 9.096 1.00 98.94 102 PHE A N 1
ATOM 812 C CA . PHE A 1 102 ? 2.383 7.389 9.870 1.00 98.94 102 PHE A CA 1
ATOM 813 C C . PHE A 1 102 ? 3.743 8.055 10.073 1.00 98.94 102 PHE A C 1
ATOM 815 O O . PHE A 1 102 ? 4.560 8.107 9.149 1.00 98.94 102 PHE A O 1
ATOM 822 N N . SER A 1 103 ? 3.980 8.578 11.277 1.00 98.75 103 SER A N 1
ATOM 823 C CA . SER A 1 103 ? 5.229 9.270 11.617 1.00 98.75 103 SER A CA 1
ATOM 824 C C . SER A 1 103 ? 6.383 8.316 11.950 1.00 98.75 103 SER A C 1
ATOM 826 O O . SER A 1 103 ? 7.529 8.746 12.022 1.00 98.75 103 SER A O 1
ATOM 828 N N . ASP A 1 104 ? 6.084 7.030 12.133 1.00 98.75 104 ASP A N 1
ATOM 829 C CA . ASP A 1 104 ? 7.031 5.930 12.332 1.00 98.75 104 ASP A CA 1
ATOM 830 C C . ASP A 1 104 ? 6.586 4.739 11.452 1.00 98.75 104 ASP A C 1
ATOM 832 O O . ASP A 1 104 ? 5.667 4.835 10.636 1.00 98.75 104 ASP A O 1
ATOM 836 N N . SER A 1 105 ? 7.261 3.605 11.579 1.00 98.56 105 SER A N 1
ATOM 837 C CA . SER A 1 105 ? 7.047 2.406 10.786 1.00 98.56 105 SER A CA 1
ATOM 838 C C . SER A 1 105 ? 5.617 1.861 10.860 1.00 98.56 105 SER A C 1
ATOM 840 O O . SER A 1 105 ? 5.045 1.679 11.937 1.00 98.56 105 SER A O 1
ATOM 842 N N . ALA A 1 106 ? 5.082 1.506 9.692 1.00 98.88 106 ALA A N 1
ATOM 843 C CA . ALA A 1 106 ? 3.772 0.884 9.532 1.00 98.88 106 ALA A CA 1
ATOM 844 C C . ALA A 1 106 ? 3.928 -0.496 8.886 1.00 98.88 106 ALA A C 1
ATOM 846 O O . ALA A 1 106 ? 4.523 -0.62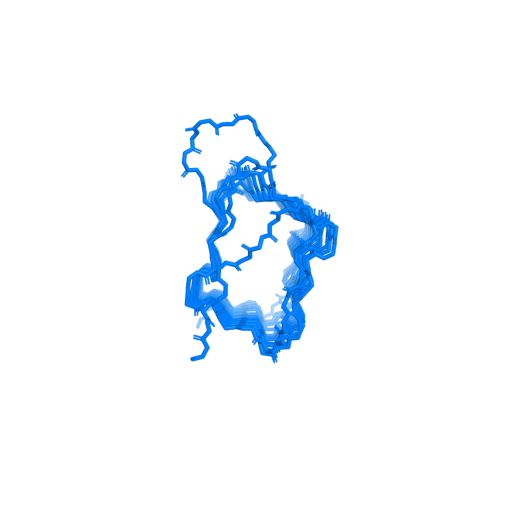7 7.813 1.00 98.88 106 ALA A O 1
ATOM 847 N N . ASP A 1 107 ? 3.417 -1.543 9.527 1.00 98.94 107 ASP A N 1
ATOM 848 C CA . ASP A 1 107 ? 3.604 -2.916 9.057 1.00 98.94 107 ASP A CA 1
ATOM 849 C C . ASP A 1 107 ? 2.267 -3.587 8.740 1.00 98.94 107 ASP A C 1
ATOM 851 O O . ASP A 1 107 ? 1.526 -3.960 9.641 1.00 98.94 107 ASP A O 1
ATOM 855 N N . PHE A 1 108 ? 1.970 -3.754 7.453 1.00 98.94 108 PHE A N 1
ATOM 856 C CA . PHE A 1 108 ? 0.789 -4.442 6.929 1.00 98.94 108 PHE A CA 1
ATOM 857 C C . PHE A 1 108 ? 1.122 -5.835 6.386 1.00 98.94 108 PHE A C 1
ATOM 859 O O . PHE A 1 108 ? 0.290 -6.422 5.699 1.00 98.94 108 PHE A O 1
ATOM 866 N N . ALA A 1 109 ? 2.324 -6.365 6.627 1.00 98.94 109 ALA A N 1
ATOM 867 C CA . ALA A 1 109 ? 2.769 -7.586 5.969 1.00 98.94 109 ALA A CA 1
ATOM 868 C C . ALA A 1 109 ? 1.850 -8.786 6.254 1.00 98.94 109 ALA A C 1
ATOM 870 O O . ALA A 1 109 ? 1.316 -8.953 7.357 1.00 98.94 109 ALA A O 1
ATOM 871 N N . SER A 1 110 ? 1.714 -9.648 5.248 1.00 98.88 110 SER A N 1
ATOM 872 C CA . SER A 1 110 ? 0.888 -10.860 5.262 1.00 98.88 110 SER A CA 1
ATOM 873 C C . SER A 1 110 ? -0.612 -10.608 5.470 1.00 98.88 110 SER A C 1
ATOM 875 O O . SER A 1 110 ? -1.352 -11.525 5.834 1.00 98.88 110 SER A O 1
ATOM 877 N N . SER A 1 111 ? -1.079 -9.380 5.238 1.00 98.94 111 SER A N 1
ATOM 878 C CA . SER A 1 111 ? -2.493 -9.024 5.359 1.00 98.94 111 SER A CA 1
ATOM 879 C C . SER A 1 111 ? -3.281 -9.311 4.083 1.00 98.94 111 SER A C 1
ATOM 881 O O . SER A 1 111 ? -2.759 -9.287 2.963 1.00 98.94 111 SER A O 1
ATOM 883 N N . VAL A 1 112 ? -4.575 -9.585 4.254 1.00 98.94 112 VAL A N 1
ATOM 884 C CA . VAL A 1 112 ? -5.493 -9.935 3.162 1.00 98.94 112 VAL A CA 1
ATOM 885 C C . VAL A 1 112 ? -6.621 -8.918 3.081 1.00 98.94 112 VAL A C 1
ATOM 887 O O . VAL A 1 112 ? -7.391 -8.743 4.026 1.00 98.94 112 VAL A O 1
ATOM 890 N N . PHE A 1 113 ? -6.763 -8.297 1.914 1.00 98.88 113 PHE A N 1
ATOM 891 C CA . PHE A 1 113 ? -7.779 -7.294 1.626 1.00 98.88 113 PHE A CA 1
ATOM 892 C C . PHE A 1 113 ? -8.760 -7.843 0.592 1.00 98.88 113 PHE A C 1
ATOM 894 O O . PHE A 1 113 ? -8.452 -7.959 -0.591 1.00 98.88 113 PHE A O 1
ATOM 901 N N . SER A 1 114 ? -9.962 -8.210 1.032 1.00 98.75 114 SER A N 1
ATOM 902 C CA . SER A 1 114 ? -10.941 -8.927 0.199 1.00 98.75 114 SER A CA 1
ATOM 903 C C . SER A 1 114 ? -11.723 -8.015 -0.750 1.00 98.75 114 SER A C 1
ATOM 905 O O . SER A 1 114 ? -12.369 -8.500 -1.683 1.00 98.75 114 SER A O 1
ATOM 907 N N . LYS A 1 115 ? -11.728 -6.705 -0.482 1.00 98.75 115 LYS A N 1
ATOM 908 C CA . LYS A 1 115 ? -12.467 -5.669 -1.221 1.00 98.75 115 LYS A CA 1
ATOM 909 C C . LYS A 1 115 ? -11.568 -4.452 -1.453 1.00 98.75 115 LYS A C 1
ATOM 911 O O . LYS A 1 115 ? -10.350 -4.589 -1.465 1.00 98.75 115 LYS A O 1
ATOM 916 N N . ARG A 1 116 ? -12.172 -3.291 -1.721 1.00 98.75 116 ARG A N 1
ATOM 917 C CA . ARG A 1 116 ? -11.454 -2.065 -2.075 1.00 98.75 116 ARG A CA 1
ATOM 918 C C . ARG A 1 116 ? -10.593 -1.566 -0.920 1.00 98.75 116 ARG A C 1
ATOM 920 O O . ARG A 1 116 ? -11.026 -1.603 0.233 1.00 98.75 116 ARG A O 1
ATOM 927 N N . VAL A 1 117 ? -9.425 -1.043 -1.260 1.00 98.88 117 VAL A N 1
ATOM 928 C CA . VAL A 1 117 ? -8.469 -0.465 -0.317 1.00 98.88 117 VAL A CA 1
ATOM 929 C C . VAL A 1 117 ? -8.121 0.943 -0.768 1.00 98.88 117 VAL A C 1
ATOM 931 O O . VAL A 1 117 ? -7.819 1.156 -1.942 1.00 98.88 117 VAL A O 1
ATOM 934 N N . ASN A 1 118 ? -8.174 1.899 0.154 1.00 98.94 118 ASN A N 1
ATOM 935 C CA . ASN A 1 118 ? -7.840 3.287 -0.132 1.00 98.94 118 ASN A CA 1
ATOM 936 C C . ASN A 1 118 ? -6.762 3.811 0.826 1.00 98.94 118 ASN A C 1
ATOM 938 O O . ASN A 1 118 ? -7.033 3.972 2.010 1.00 98.94 118 ASN A O 1
ATOM 942 N N . PHE A 1 119 ? -5.573 4.085 0.297 1.00 98.94 119 PHE A N 1
ATOM 943 C CA . PHE A 1 119 ? -4.458 4.797 0.931 1.00 98.94 119 PHE A CA 1
ATOM 944 C C . PHE A 1 119 ? -4.203 6.157 0.251 1.00 98.94 119 PHE A C 1
ATOM 946 O O . PHE A 1 119 ? -3.103 6.701 0.339 1.00 98.94 119 PHE A O 1
ATOM 953 N N . SER A 1 120 ? -5.178 6.699 -0.488 1.00 98.94 120 SER A N 1
ATOM 954 C CA . SER A 1 120 ? -5.009 7.986 -1.163 1.00 98.94 120 SER A CA 1
ATOM 955 C C . SER A 1 120 ? -4.602 9.080 -0.183 1.00 98.94 120 SER A C 1
ATOM 957 O O . SER A 1 120 ? -5.127 9.146 0.927 1.00 98.94 120 SER A O 1
ATOM 959 N N . ASP A 1 121 ? -3.646 9.911 -0.589 1.00 98.94 121 ASP A N 1
ATOM 960 C CA . ASP A 1 121 ? -3.115 11.021 0.210 1.00 98.94 121 ASP A CA 1
ATOM 961 C C . ASP A 1 121 ? -2.494 10.602 1.565 1.00 98.94 121 ASP A C 1
ATOM 963 O O . ASP A 1 121 ? -2.227 11.448 2.417 1.00 98.94 121 ASP A O 1
ATOM 967 N N . THR A 1 122 ? -2.256 9.304 1.800 1.00 98.94 122 THR A N 1
ATOM 968 C CA . THR A 1 122 ? -1.547 8.821 2.995 1.00 98.94 122 THR A CA 1
ATOM 969 C C . THR A 1 122 ? -0.070 9.232 2.949 1.00 98.94 122 THR A C 1
ATOM 971 O O . THR A 1 122 ? 0.559 9.235 1.888 1.00 98.94 122 THR A O 1
ATOM 974 N N . VAL A 1 123 ? 0.521 9.511 4.112 1.00 98.94 123 VAL A N 1
ATOM 975 C CA . VAL A 1 123 ? 1.955 9.806 4.248 1.00 98.94 123 VAL A CA 1
ATOM 976 C C . VAL A 1 123 ? 2.618 8.788 5.172 1.00 98.94 123 VAL A C 1
ATOM 978 O O . VAL A 1 123 ? 2.261 8.674 6.345 1.00 98.94 123 VAL A O 1
ATOM 981 N N . PHE A 1 124 ? 3.618 8.073 4.655 1.00 98.88 124 PHE A N 1
ATOM 982 C CA . PHE A 1 124 ? 4.502 7.196 5.425 1.00 98.88 124 PHE A CA 1
ATOM 983 C C . PHE A 1 124 ? 5.881 7.851 5.560 1.00 98.88 124 PHE A C 1
ATOM 985 O O . PHE A 1 124 ? 6.685 7.815 4.625 1.00 98.88 124 PHE A O 1
ATOM 992 N N . ILE A 1 125 ? 6.142 8.465 6.720 1.00 98.75 125 ILE A N 1
ATOM 993 C CA . ILE A 1 125 ? 7.386 9.208 7.002 1.00 98.75 125 ILE A CA 1
ATOM 994 C C . ILE A 1 125 ? 8.577 8.263 7.181 1.00 98.75 125 ILE A C 1
ATOM 996 O O . ILE A 1 125 ? 9.705 8.627 6.872 1.00 98.75 125 ILE A O 1
ATOM 1000 N N . GLU A 1 126 ? 8.320 7.041 7.641 1.00 98.56 126 GLU A N 1
ATOM 1001 C CA . GLU A 1 126 ? 9.326 5.998 7.827 1.00 98.56 126 GLU A CA 1
ATOM 1002 C C . GLU A 1 126 ? 9.011 4.768 6.957 1.00 98.56 126 GLU A C 1
ATOM 1004 O O . GLU A 1 126 ? 8.302 4.834 5.949 1.00 98.56 126 GLU A O 1
ATOM 1009 N N . THR A 1 127 ? 9.578 3.612 7.304 1.00 98.75 127 THR A N 1
ATOM 1010 C CA . THR A 1 127 ? 9.388 2.379 6.532 1.00 98.75 127 THR A CA 1
ATOM 1011 C C . THR A 1 127 ? 7.955 1.853 6.633 1.00 98.75 127 THR A C 1
ATOM 1013 O O . THR A 1 127 ? 7.485 1.513 7.719 1.00 98.75 127 THR A O 1
ATOM 1016 N N . SER A 1 128 ? 7.308 1.667 5.484 1.00 98.88 128 SER A N 1
ATOM 1017 C CA . SER A 1 128 ? 6.035 0.955 5.348 1.00 98.88 128 SER A CA 1
ATOM 1018 C C . SER A 1 128 ? 6.237 -0.420 4.704 1.00 98.88 128 SER A C 1
ATOM 1020 O O . SER A 1 128 ? 6.999 -0.580 3.745 1.00 98.88 128 SER A O 1
ATOM 1022 N N . LYS A 1 129 ? 5.588 -1.450 5.250 1.00 98.94 129 LYS A N 1
ATOM 1023 C CA . LYS A 1 129 ? 5.718 -2.831 4.769 1.00 98.94 129 LYS A CA 1
ATOM 1024 C C . LYS A 1 129 ? 4.377 -3.377 4.317 1.00 98.94 129 LYS A C 1
ATOM 1026 O O . LYS A 1 129 ? 3.440 -3.455 5.099 1.00 98.94 129 LYS A O 1
ATOM 1031 N N . PHE A 1 130 ? 4.338 -3.833 3.078 1.00 98.94 130 PHE A N 1
ATOM 1032 C CA . PHE A 1 130 ? 3.228 -4.537 2.451 1.00 98.94 130 PHE A CA 1
ATOM 1033 C C . PHE A 1 130 ? 3.753 -5.832 1.830 1.00 98.94 130 PHE A C 1
ATOM 1035 O O . PHE A 1 130 ? 3.470 -6.111 0.671 1.00 98.94 130 PHE A O 1
ATOM 1042 N N . GLU A 1 131 ? 4.595 -6.573 2.551 1.00 98.88 131 GLU A N 1
ATOM 1043 C CA . GLU A 1 131 ? 5.200 -7.824 2.074 1.00 98.88 131 GLU A CA 1
ATOM 1044 C C . GLU A 1 131 ? 4.199 -8.969 2.171 1.00 98.88 131 GLU A C 1
ATOM 1046 O O . GLU A 1 131 ? 3.477 -9.073 3.162 1.00 98.88 131 GLU A O 1
ATOM 1051 N N . ASP A 1 132 ? 4.162 -9.836 1.161 1.00 98.88 132 ASP A N 1
ATOM 1052 C CA . ASP A 1 132 ? 3.279 -11.008 1.120 1.00 98.88 132 ASP A CA 1
ATOM 1053 C C . ASP A 1 132 ? 1.781 -10.669 1.317 1.00 98.88 132 ASP A C 1
ATOM 1055 O O . ASP A 1 132 ? 0.998 -11.490 1.798 1.00 98.88 132 ASP A O 1
ATOM 1059 N N . CYS A 1 133 ? 1.364 -9.453 0.955 1.00 98.94 133 CYS A N 1
ATOM 1060 C CA . CYS A 1 133 ? -0.029 -9.021 1.015 1.00 98.94 133 CYS A CA 1
ATOM 1061 C C . CYS A 1 133 ? -0.835 -9.558 -0.172 1.00 98.94 133 CYS A C 1
ATOM 1063 O O . CYS A 1 133 ? -0.328 -9.702 -1.289 1.00 98.94 133 CYS A O 1
ATOM 1065 N N . HIS A 1 134 ? -2.134 -9.768 0.044 1.00 98.94 134 HIS A N 1
ATOM 1066 C CA . HIS A 1 134 ? -3.068 -10.152 -1.016 1.00 98.94 134 HIS A CA 1
ATOM 1067 C C . HIS A 1 134 ? -4.218 -9.150 -1.116 1.00 98.94 134 HIS A C 1
ATOM 1069 O O . HIS A 1 134 ? -5.104 -9.109 -0.261 1.00 98.94 134 HIS A O 1
ATOM 1075 N N . PHE A 1 135 ? -4.209 -8.349 -2.177 1.00 98.94 135 PHE A N 1
ATOM 1076 C CA . PHE A 1 135 ? -5.235 -7.364 -2.499 1.00 98.94 135 PHE A CA 1
ATOM 1077 C C . PHE A 1 135 ? -6.174 -7.928 -3.567 1.00 98.94 135 PHE A C 1
ATOM 1079 O O . PHE A 1 135 ? -5.817 -8.022 -4.740 1.00 98.94 135 PHE A O 1
ATOM 1086 N N . HIS A 1 136 ? -7.382 -8.325 -3.173 1.00 98.88 136 HIS A N 1
ATOM 1087 C CA . HIS A 1 136 ? -8.378 -8.869 -4.097 1.00 98.88 136 HIS A CA 1
ATOM 1088 C C . HIS A 1 136 ? -9.171 -7.786 -4.840 1.00 98.88 136 HIS A C 1
ATOM 1090 O O . HIS A 1 136 ? -9.649 -8.025 -5.947 1.00 98.88 136 HIS A O 1
ATOM 1096 N N . GLY A 1 137 ? -9.379 -6.626 -4.210 1.00 98.56 137 GLY A N 1
ATOM 1097 C CA . GLY A 1 137 ? -10.121 -5.504 -4.784 1.00 98.56 137 GLY A CA 1
ATOM 1098 C C . GLY A 1 137 ? -9.224 -4.418 -5.371 1.00 98.56 137 GLY A C 1
ATOM 1099 O O . GLY A 1 137 ? -8.001 -4.473 -5.269 1.00 98.56 137 GLY A O 1
ATOM 1100 N N . GLU A 1 138 ? -9.861 -3.411 -5.977 1.00 98.88 138 GLU A N 1
ATOM 1101 C CA . GLU A 1 138 ? -9.182 -2.185 -6.421 1.00 98.88 138 GLU A CA 1
ATOM 1102 C C . GLU A 1 138 ? -8.403 -1.563 -5.250 1.00 98.88 138 GLU A C 1
ATOM 1104 O O . GLU A 1 138 ? -8.951 -1.415 -4.151 1.00 98.88 138 GLU A O 1
ATOM 1109 N N . THR A 1 139 ? -7.143 -1.202 -5.485 1.00 98.94 139 THR A N 1
ATOM 1110 C CA . THR A 1 139 ? -6.253 -0.640 -4.462 1.00 98.94 139 THR A CA 1
ATOM 1111 C C . THR A 1 139 ? -5.739 0.720 -4.905 1.00 98.94 139 THR A C 1
ATOM 1113 O O . THR A 1 139 ? -5.168 0.848 -5.983 1.00 98.94 139 THR A O 1
ATOM 1116 N N . LYS A 1 140 ? -5.931 1.740 -4.071 1.00 98.94 140 LYS A N 1
ATOM 1117 C CA . LYS A 1 140 ? -5.493 3.105 -4.364 1.00 98.94 140 LYS A CA 1
ATOM 1118 C C . LYS A 1 140 ? -4.377 3.530 -3.429 1.00 98.94 140 LYS A C 1
ATOM 1120 O O . LYS A 1 140 ? -4.574 3.536 -2.221 1.00 98.94 140 LYS A O 1
ATOM 1125 N N . PHE A 1 141 ? -3.261 3.933 -4.013 1.00 98.94 141 PHE A N 1
ATOM 1126 C CA . PHE A 1 141 ? -2.172 4.691 -3.401 1.00 98.94 141 PHE A CA 1
ATOM 1127 C C . PHE A 1 141 ? -2.043 6.075 -4.066 1.00 98.94 141 PHE A C 1
ATOM 1129 O O . PHE A 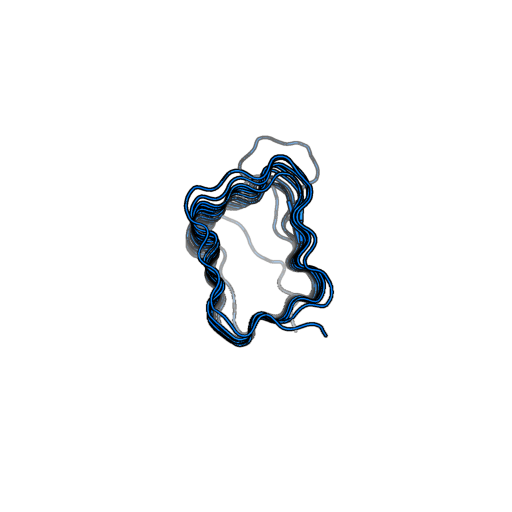1 141 ? -0.983 6.691 -4.051 1.00 98.94 141 PHE A O 1
ATOM 1136 N N . PHE A 1 142 ? -3.111 6.565 -4.701 1.00 98.88 142 PHE A N 1
ATOM 1137 C CA . PHE A 1 142 ? -3.108 7.845 -5.406 1.00 98.88 142 PHE A CA 1
ATOM 1138 C C . PHE A 1 142 ? -2.565 8.971 -4.513 1.00 98.88 142 PHE A C 1
ATOM 1140 O O . PHE A 1 142 ? -3.073 9.183 -3.412 1.00 98.88 142 PHE A O 1
ATOM 1147 N N . SER A 1 143 ? -1.548 9.691 -4.986 1.00 98.81 143 SER A N 1
ATOM 1148 C CA . SER A 1 143 ? -0.892 10.780 -4.248 1.00 98.81 143 SER A CA 1
ATOM 1149 C C . SER A 1 143 ? -0.346 10.385 -2.859 1.00 98.81 143 SER A C 1
ATOM 1151 O O . SER A 1 143 ? -0.169 11.239 -1.992 1.00 98.81 143 SER A O 1
ATOM 1153 N N . THR A 1 144 ? -0.062 9.098 -2.626 1.00 98.94 144 THR A N 1
ATOM 1154 C CA . THR A 1 144 ? 0.601 8.621 -1.402 1.00 98.94 144 THR A CA 1
ATOM 1155 C C . THR A 1 144 ? 2.092 8.964 -1.413 1.00 98.94 144 THR A C 1
ATOM 1157 O O . THR A 1 144 ? 2.779 8.802 -2.428 1.00 98.94 144 THR A O 1
ATOM 1160 N N . GLU A 1 145 ? 2.622 9.364 -0.259 1.00 98.88 145 GLU A N 1
ATOM 1161 C CA . GLU A 1 145 ? 4.057 9.562 -0.052 1.00 98.88 145 GLU A CA 1
ATOM 1162 C C . GLU A 1 145 ? 4.671 8.406 0.743 1.00 98.88 145 GLU A C 1
ATOM 1164 O O . GLU A 1 145 ? 4.201 8.055 1.827 1.00 98.88 145 GLU A O 1
ATOM 1169 N N . PHE A 1 146 ? 5.772 7.854 0.237 1.00 98.81 146 PHE A N 1
ATOM 1170 C CA . PHE A 1 146 ? 6.544 6.804 0.892 1.00 98.81 146 PHE A CA 1
ATOM 1171 C C . PHE A 1 146 ? 7.990 7.242 1.087 1.00 98.81 146 PHE A C 1
ATOM 1173 O O . PHE A 1 146 ? 8.687 7.517 0.108 1.00 98.81 146 PHE A O 1
ATOM 1180 N N . GLU A 1 147 ? 8.486 7.211 2.323 1.00 98.19 147 GLU A N 1
ATOM 1181 C CA . GLU A 1 147 ? 9.928 7.305 2.559 1.00 98.19 147 GLU A CA 1
ATOM 1182 C C . GLU A 1 147 ? 10.630 6.026 2.080 1.00 98.19 147 GLU A C 1
ATOM 1184 O O . GLU A 1 147 ? 11.387 6.034 1.104 1.00 98.19 147 GLU A O 1
ATOM 1189 N N . ARG A 1 148 ? 10.313 4.886 2.704 1.00 98.56 148 ARG A N 1
ATOM 1190 C CA . ARG A 1 148 ? 10.728 3.547 2.259 1.00 98.56 148 ARG A CA 1
ATOM 1191 C C . ARG A 1 148 ? 9.519 2.624 2.223 1.00 98.56 148 ARG A C 1
ATOM 1193 O O . ARG A 1 148 ? 8.744 2.592 3.175 1.00 98.56 148 ARG A O 1
ATOM 1200 N N . VAL A 1 149 ? 9.384 1.837 1.160 1.00 98.88 149 VAL A N 1
ATOM 1201 C CA . VAL A 1 149 ? 8.274 0.892 1.005 1.00 98.88 149 VAL A CA 1
ATOM 1202 C C . VAL A 1 149 ? 8.709 -0.425 0.370 1.00 98.88 149 VAL A C 1
ATOM 1204 O O . VAL A 1 149 ? 9.574 -0.477 -0.508 1.00 98.88 149 VAL A O 1
ATOM 1207 N N . THR A 1 150 ? 8.093 -1.513 0.820 1.00 98.88 150 THR A N 1
ATOM 1208 C CA . THR A 1 150 ? 8.260 -2.856 0.255 1.00 98.88 150 THR A CA 1
ATOM 1209 C C . THR A 1 150 ? 6.892 -3.491 0.024 1.00 98.88 150 THR A C 1
ATOM 1211 O O . THR A 1 150 ? 6.111 -3.667 0.952 1.00 98.88 150 THR A O 1
ATOM 1214 N N . PHE A 1 151 ? 6.616 -3.836 -1.230 1.00 98.88 151 PHE A N 1
ATOM 1215 C CA . PHE A 1 151 ? 5.477 -4.623 -1.710 1.00 98.88 151 PHE A CA 1
ATOM 1216 C C . PHE A 1 151 ? 5.928 -6.025 -2.147 1.00 98.88 151 PHE A C 1
ATOM 1218 O O . PHE A 1 151 ? 5.327 -6.646 -3.026 1.00 98.88 151 PHE A O 1
ATOM 1225 N N . SER A 1 152 ? 7.057 -6.498 -1.613 1.00 98.81 152 SER A N 1
ATOM 1226 C CA . SER A 1 152 ? 7.705 -7.718 -2.093 1.00 98.81 152 SER A CA 1
ATOM 1227 C C . SER A 1 152 ? 6.769 -8.926 -1.963 1.00 98.81 152 SER A C 1
ATOM 1229 O O . SER A 1 152 ? 6.120 -9.104 -0.936 1.00 98.81 152 SER A O 1
ATOM 1231 N N . ASN A 1 153 ? 6.698 -9.746 -3.015 1.00 98.88 153 ASN A N 1
ATOM 1232 C CA . ASN A 1 153 ? 5.828 -10.925 -3.148 1.00 98.88 153 ASN A CA 1
ATOM 1233 C C . ASN A 1 153 ? 4.314 -10.668 -3.006 1.00 98.88 153 ASN A C 1
ATOM 1235 O O . ASN A 1 153 ? 3.538 -11.620 -2.887 1.00 98.88 153 ASN A O 1
ATOM 1239 N N . SER A 1 154 ? 3.873 -9.412 -3.045 1.00 98.94 154 SER A N 1
ATOM 1240 C CA . SER A 1 154 ? 2.453 -9.082 -2.921 1.00 98.94 154 SER A CA 1
ATOM 1241 C C . SER A 1 154 ? 1.687 -9.280 -4.216 1.00 98.94 154 SER A C 1
ATOM 1243 O O . SER A 1 154 ? 2.239 -9.205 -5.315 1.00 98.94 154 SER A O 1
ATOM 1245 N N . LYS A 1 155 ? 0.389 -9.549 -4.082 1.00 98.94 155 LYS A N 1
ATOM 1246 C CA . LYS A 1 155 ? -0.514 -9.833 -5.199 1.00 98.94 155 LYS A CA 1
ATOM 1247 C C . LYS A 1 155 ? -1.634 -8.811 -5.256 1.00 98.94 155 LYS A C 1
ATOM 1249 O O . LYS A 1 155 ? -2.367 -8.652 -4.282 1.00 98.94 155 LYS A O 1
ATOM 1254 N N . PHE A 1 156 ? -1.798 -8.189 -6.414 1.00 98.94 156 PHE A N 1
ATOM 1255 C CA . PHE A 1 156 ? -2.891 -7.281 -6.736 1.00 98.94 156 PHE A CA 1
ATOM 1256 C C . PHE A 1 156 ? -3.775 -7.952 -7.789 1.00 98.94 156 PHE A C 1
ATOM 1258 O O . PHE A 1 156 ? -3.398 -8.042 -8.954 1.00 98.94 156 PHE A O 1
ATOM 1265 N N . GLU A 1 157 ? -4.929 -8.482 -7.380 1.00 98.88 157 GLU A N 1
ATOM 1266 C CA . GLU A 1 157 ? -5.843 -9.215 -8.273 1.00 98.88 157 GLU A CA 1
ATOM 1267 C C . GLU A 1 157 ? -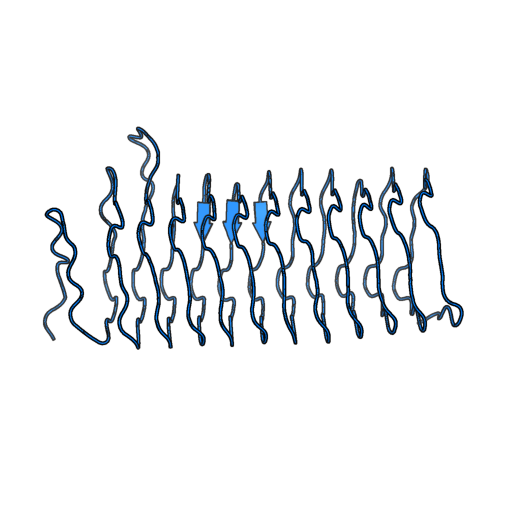6.666 -8.294 -9.182 1.00 98.88 157 GLU A C 1
ATOM 1269 O O . GLU A 1 157 ? -7.176 -8.727 -10.212 1.00 98.88 157 GLU A O 1
ATOM 1274 N N . SER A 1 158 ? -6.800 -7.028 -8.788 1.00 98.81 158 SER A N 1
ATOM 1275 C CA . SER A 1 158 ? -7.541 -5.992 -9.503 1.00 98.81 158 SER A CA 1
ATOM 1276 C C . SER A 1 158 ? -6.625 -4.809 -9.821 1.00 98.81 158 SER A C 1
ATOM 1278 O O . SER A 1 158 ? -5.416 -4.857 -9.593 1.00 98.81 158 SER A O 1
ATOM 1280 N N . GLU A 1 159 ? -7.214 -3.749 -10.364 1.00 98.81 159 GLU A N 1
ATOM 1281 C CA . GLU A 1 159 ? -6.548 -2.476 -10.618 1.00 98.81 159 GLU A CA 1
ATOM 1282 C C . GLU A 1 159 ? -5.827 -1.929 -9.373 1.00 98.81 159 GLU A C 1
ATOM 1284 O O . GLU A 1 159 ? -6.384 -1.927 -8.267 1.00 98.81 159 GLU A O 1
ATOM 1289 N N . VAL A 1 160 ? -4.600 -1.440 -9.575 1.00 98.94 160 VAL A N 1
ATOM 1290 C CA . VAL A 1 160 ? -3.835 -0.700 -8.569 1.00 98.94 160 VAL A CA 1
ATOM 1291 C C . VAL A 1 160 ? -3.346 0.636 -9.123 1.00 98.94 160 VAL A C 1
ATOM 1293 O O . VAL A 1 160 ? -2.722 0.707 -10.184 1.00 98.94 160 VAL A O 1
ATOM 1296 N N . ASP A 1 161 ? -3.647 1.691 -8.379 1.00 98.94 161 ASP A N 1
ATOM 1297 C CA . ASP A 1 161 ? -3.394 3.080 -8.743 1.00 98.94 161 ASP A CA 1
ATOM 1298 C C . ASP A 1 161 ? -2.285 3.662 -7.855 1.00 98.94 161 ASP A C 1
ATOM 1300 O O . ASP A 1 161 ? -2.505 3.887 -6.665 1.00 98.94 161 ASP A O 1
ATOM 1304 N N . PHE A 1 162 ? -1.101 3.877 -8.431 1.00 98.94 162 PHE A N 1
ATOM 1305 C CA . PHE A 1 162 ? 0.018 4.616 -7.834 1.00 98.94 162 PHE A CA 1
ATOM 1306 C C . PHE A 1 162 ? 0.225 5.975 -8.524 1.00 98.94 162 PHE A C 1
ATOM 1308 O O . PHE A 1 162 ? 1.340 6.512 -8.535 1.00 98.94 162 PHE A O 1
ATOM 1315 N N . ASP A 1 163 ? -0.805 6.527 -9.164 1.00 98.94 163 ASP A N 1
ATOM 1316 C CA . ASP A 1 163 ? -0.697 7.816 -9.833 1.00 98.94 163 ASP A CA 1
ATOM 1317 C C . ASP A 1 163 ? -0.332 8.903 -8.821 1.00 98.94 163 ASP A C 1
ATOM 1319 O O . ASP A 1 163 ? -0.831 8.942 -7.695 1.00 98.94 163 ASP A O 1
ATOM 1323 N N . TYR A 1 164 ? 0.570 9.796 -9.227 1.00 98.81 164 TYR A N 1
ATOM 1324 C CA . TYR A 1 164 ? 1.090 10.884 -8.393 1.00 98.81 164 TYR A CA 1
ATOM 1325 C C . TYR A 1 164 ? 1.772 10.447 -7.081 1.00 98.81 164 TYR A C 1
ATOM 1327 O O . TYR A 1 164 ? 2.069 11.303 -6.251 1.00 98.81 164 TYR A O 1
ATOM 1335 N N . CYS A 1 165 ? 2.068 9.155 -6.878 1.00 98.81 165 CYS A N 1
ATOM 1336 C CA . CYS A 1 165 ? 2.862 8.722 -5.727 1.00 98.81 165 CYS A CA 1
ATOM 1337 C C . CYS A 1 165 ? 4.254 9.359 -5.730 1.00 98.81 165 CYS A C 1
ATOM 1339 O O . CYS A 1 165 ? 4.903 9.438 -6.777 1.00 98.81 165 CYS A O 1
ATOM 1341 N N . LEU A 1 166 ? 4.764 9.667 -4.538 1.00 98.69 166 LEU A N 1
ATOM 1342 C CA . LEU A 1 166 ? 6.159 10.042 -4.317 1.00 98.69 166 LEU A CA 1
ATOM 1343 C C . LEU A 1 166 ? 6.876 8.958 -3.503 1.00 98.69 166 LEU A C 1
ATOM 1345 O O . LEU A 1 166 ? 6.619 8.781 -2.315 1.00 98.69 166 LEU A O 1
ATOM 1349 N N . PHE A 1 167 ? 7.824 8.266 -4.129 1.00 98.06 167 PHE A N 1
ATOM 1350 C CA . PHE A 1 167 ? 8.716 7.295 -3.494 1.00 98.06 167 PHE A CA 1
ATOM 1351 C C . PHE A 1 167 ? 10.079 7.953 -3.232 1.00 98.06 167 PHE A C 1
ATOM 1353 O O . PHE A 1 167 ? 10.908 8.058 -4.139 1.00 98.06 167 PHE A O 1
ATOM 1360 N N . LYS A 1 168 ? 10.316 8.423 -2.003 1.00 96.31 168 LYS A N 1
ATOM 1361 C CA . LYS A 1 168 ? 11.448 9.305 -1.660 1.00 96.31 168 LYS A CA 1
ATOM 1362 C C . LYS A 1 168 ? 12.796 8.582 -1.611 1.00 96.31 168 LYS A C 1
ATOM 1364 O O . LYS A 1 168 ? 13.787 9.124 -2.095 1.00 96.31 168 LYS A O 1
ATOM 1369 N N . SER A 1 169 ? 12.840 7.364 -1.064 1.00 94.25 169 SER A N 1
ATOM 1370 C CA . SER A 1 169 ? 14.077 6.588 -0.908 1.00 94.25 169 SER A CA 1
ATOM 1371 C C . SER A 1 169 ? 14.016 5.238 -1.628 1.00 94.25 169 SER A C 1
ATOM 1373 O O . SER A 1 169 ? 14.383 5.150 -2.796 1.00 94.25 169 SER A O 1
ATOM 1375 N N . HIS A 1 170 ? 13.581 4.164 -0.965 1.00 95.38 170 HIS A N 1
ATOM 1376 C CA . HIS A 1 170 ? 13.608 2.810 -1.528 1.00 95.38 170 HIS A CA 1
ATOM 1377 C C . HIS A 1 170 ? 12.196 2.272 -1.746 1.00 95.38 170 HIS A C 1
ATOM 1379 O O . HIS A 1 170 ? 11.427 2.198 -0.789 1.00 95.38 170 HIS A O 1
ATOM 1385 N N . ALA A 1 171 ? 11.892 1.834 -2.969 1.00 98.19 171 ALA A N 1
ATOM 1386 C CA . ALA A 1 171 ? 10.641 1.169 -3.320 1.00 98.19 171 ALA A CA 1
ATOM 1387 C C . ALA A 1 171 ? 10.909 -0.224 -3.915 1.00 98.19 171 ALA A C 1
ATOM 1389 O O . ALA A 1 171 ? 11.444 -0.357 -5.018 1.00 98.19 171 ALA A O 1
ATOM 1390 N N . SER A 1 172 ? 10.527 -1.276 -3.192 1.00 98.75 172 SER A N 1
ATOM 1391 C CA . SER A 1 172 ? 10.628 -2.659 -3.672 1.00 98.75 172 SER A CA 1
ATOM 1392 C C . SER A 1 172 ? 9.263 -3.200 -4.079 1.00 98.75 172 SER A C 1
ATOM 1394 O O . SER A 1 172 ? 8.326 -3.185 -3.291 1.00 98.75 172 SER A O 1
ATOM 1396 N N . PHE A 1 173 ? 9.187 -3.764 -5.278 1.00 98.88 173 PHE A N 1
ATOM 1397 C CA . PHE A 1 173 ? 8.074 -4.552 -5.813 1.00 98.88 173 PHE A CA 1
ATOM 1398 C C . PHE A 1 173 ? 8.548 -5.962 -6.198 1.00 98.88 173 PHE A C 1
ATOM 1400 O O . PHE A 1 173 ? 7.955 -6.624 -7.054 1.00 98.88 173 PHE A O 1
ATOM 1407 N N . VAL A 1 174 ? 9.657 -6.423 -5.614 1.00 98.88 174 VAL A N 1
ATOM 1408 C CA . VAL A 1 174 ? 10.316 -7.676 -5.996 1.00 98.88 174 VAL A CA 1
ATOM 1409 C C . VAL A 1 174 ? 9.352 -8.854 -5.897 1.00 98.88 174 VAL A C 1
ATOM 1411 O O . VAL A 1 174 ? 8.755 -9.080 -4.850 1.00 98.88 174 VAL A O 1
ATOM 1414 N N . GLY A 1 175 ? 9.222 -9.634 -6.971 1.00 98.81 175 GLY A N 1
ATOM 1415 C CA . GLY A 1 175 ? 8.378 -10.836 -6.980 1.00 98.81 175 GLY A CA 1
ATOM 1416 C C . GLY A 1 175 ? 6.870 -10.580 -6.876 1.00 98.81 175 GLY A C 1
ATOM 1417 O O . GLY A 1 175 ? 6.113 -11.534 -6.709 1.00 98.81 175 GLY A O 1
ATOM 1418 N N . SER A 1 176 ? 6.422 -9.324 -6.944 1.00 98.88 176 SER A N 1
ATOM 1419 C CA . SER A 1 176 ? 4.995 -8.989 -6.896 1.00 98.88 176 SER A CA 1
ATOM 1420 C C . SER A 1 176 ? 4.260 -9.405 -8.175 1.00 98.88 176 SER A C 1
ATOM 1422 O O . SER A 1 176 ? 4.845 -9.482 -9.258 1.00 98.88 176 SER A O 1
ATOM 1424 N N . ALA A 1 177 ? 2.963 -9.680 -8.057 1.00 98.94 177 ALA A N 1
ATOM 1425 C CA . ALA A 1 177 ? 2.096 -9.992 -9.187 1.00 98.94 177 ALA A CA 1
ATOM 1426 C C . ALA A 1 177 ? 0.967 -8.964 -9.295 1.00 98.94 177 ALA A C 1
ATOM 1428 O O . ALA A 1 177 ? 0.164 -8.806 -8.376 1.00 98.94 177 ALA A O 1
ATOM 1429 N N . PHE A 1 178 ? 0.890 -8.306 -10.444 1.00 98.94 178 PHE A N 1
ATOM 1430 C CA . PHE A 1 178 ? -0.142 -7.355 -10.823 1.00 98.94 178 PHE A CA 1
ATOM 1431 C C . PHE A 1 178 ? -1.050 -8.007 -11.864 1.00 98.94 178 PHE A C 1
ATOM 1433 O O . PHE A 1 178 ? -0.699 -8.111 -13.042 1.00 98.94 178 PHE A O 1
ATOM 1440 N N . ASN A 1 179 ? -2.200 -8.512 -11.424 1.00 98.81 179 ASN A N 1
ATOM 1441 C CA . ASN A 1 179 ? -3.146 -9.219 -12.286 1.00 98.81 179 ASN A CA 1
ATOM 1442 C C . ASN A 1 179 ? -4.189 -8.296 -12.930 1.00 98.81 179 ASN A C 1
ATOM 1444 O O . ASN A 1 179 ? -4.758 -8.676 -13.951 1.00 98.81 179 ASN A O 1
ATOM 1448 N N . GLY A 1 180 ? -4.409 -7.104 -12.368 1.00 98.50 180 GLY A N 1
ATOM 1449 C CA . GLY A 1 180 ? -5.158 -6.017 -12.997 1.00 98.50 180 GLY A CA 1
ATOM 1450 C C . GLY A 1 180 ? -4.252 -4.906 -13.528 1.00 98.50 180 GLY A C 1
ATOM 1451 O O . GLY A 1 180 ? -3.027 -4.960 -13.395 1.00 98.50 180 GLY A O 1
ATOM 1452 N N . ALA A 1 181 ? -4.864 -3.889 -14.139 1.00 98.75 181 ALA A N 1
ATOM 1453 C CA . ALA A 1 181 ? -4.143 -2.732 -14.659 1.00 98.75 181 ALA A CA 1
ATOM 1454 C C . ALA A 1 181 ? -3.370 -2.001 -13.545 1.00 98.75 181 ALA A C 1
ATOM 1456 O O . ALA A 1 181 ? -3.864 -1.841 -12.428 1.00 98.75 181 ALA A O 1
ATOM 1457 N N . THR A 1 182 ? -2.148 -1.566 -13.844 1.00 98.88 182 THR A N 1
ATOM 1458 C CA . THR A 1 182 ? -1.272 -0.880 -12.884 1.00 98.88 182 THR A CA 1
ATOM 1459 C C . THR A 1 182 ? -0.876 0.486 -13.407 1.00 98.88 182 THR A C 1
ATOM 1461 O O . THR A 1 182 ? -0.343 0.599 -14.515 1.00 98.88 182 THR A O 1
ATOM 1464 N N . TYR A 1 183 ? -1.094 1.515 -12.597 1.00 98.94 183 TYR A N 1
ATOM 1465 C CA . TYR A 1 183 ? -0.874 2.901 -12.985 1.00 98.94 183 TYR A CA 1
ATOM 1466 C C . TYR A 1 183 ? 0.214 3.535 -12.120 1.00 98.94 183 TYR A C 1
ATOM 1468 O O . TYR A 1 183 ? 0.217 3.376 -10.906 1.00 98.94 183 TYR A O 1
ATOM 1476 N N . PHE A 1 184 ? 1.167 4.198 -12.773 1.00 98.75 184 PHE A N 1
ATOM 1477 C CA . PHE A 1 184 ? 2.238 5.009 -12.186 1.00 98.75 184 PHE A CA 1
ATOM 1478 C C . PHE A 1 184 ? 2.296 6.374 -12.898 1.00 98.75 184 PHE A C 1
ATOM 1480 O O . PHE A 1 184 ? 3.375 6.919 -13.169 1.00 98.75 184 PHE A O 1
ATOM 1487 N N . ILE A 1 185 ? 1.144 6.906 -13.304 1.00 98.56 185 ILE A N 1
ATOM 1488 C CA . ILE A 1 185 ? 1.038 8.135 -14.084 1.00 98.56 185 ILE A CA 1
ATOM 1489 C C . ILE A 1 185 ? 1.479 9.313 -13.222 1.00 98.56 185 ILE A C 1
ATOM 1491 O O . ILE A 1 185 ? 0.949 9.560 -12.144 1.00 98.56 185 ILE A O 1
ATOM 1495 N N . SER A 1 186 ? 2.465 10.064 -13.710 1.00 98.06 186 SER A N 1
ATOM 1496 C CA . SER A 1 186 ? 3.097 11.165 -12.968 1.00 98.06 186 SER A CA 1
ATOM 1497 C C . SER A 1 186 ? 3.654 10.758 -11.595 1.00 98.06 186 SER A C 1
ATOM 1499 O O . SER A 1 186 ? 3.877 11.626 -10.759 1.00 98.06 186 SER A O 1
ATOM 1501 N N . ALA A 1 187 ? 3.891 9.463 -11.360 1.00 98.44 187 ALA A N 1
ATOM 1502 C CA . ALA A 1 187 ? 4.565 9.001 -10.156 1.00 98.44 187 ALA A CA 1
ATOM 1503 C C . ALA A 1 187 ? 6.054 9.382 -10.188 1.00 98.44 187 ALA A C 1
ATOM 1505 O O . ALA A 1 187 ? 6.684 9.456 -11.252 1.00 98.44 187 ALA A O 1
ATOM 1506 N N . GLU A 1 188 ? 6.622 9.590 -9.009 1.00 97.44 188 GLU A N 1
ATOM 1507 C CA . GLU A 1 188 ? 7.978 10.072 -8.799 1.00 97.44 188 GLU A CA 1
ATOM 1508 C C . GLU A 1 188 ? 8.773 9.073 -7.952 1.00 97.44 188 GLU A C 1
ATOM 1510 O O . GLU A 1 188 ? 8.488 8.863 -6.778 1.00 97.44 188 GLU A O 1
ATOM 1515 N N . PHE A 1 189 ? 9.802 8.462 -8.539 1.00 95.88 189 PHE A N 1
ATOM 1516 C CA . PHE A 1 189 ? 10.765 7.618 -7.829 1.00 95.88 189 PHE A CA 1
ATOM 1517 C C . PHE A 1 189 ? 12.050 8.413 -7.608 1.00 95.88 189 PHE A C 1
ATOM 1519 O O . PHE A 1 189 ? 12.867 8.528 -8.520 1.00 95.88 189 PHE A O 1
ATOM 1526 N N . ALA A 1 190 ? 12.239 8.995 -6.425 1.00 93.50 190 ALA A N 1
ATOM 1527 C CA . ALA A 1 190 ? 13.404 9.827 -6.126 1.00 93.50 190 ALA A CA 1
ATOM 1528 C C . ALA A 1 190 ? 14.667 9.012 -5.777 1.00 93.50 190 ALA A C 1
ATOM 1530 O O . ALA A 1 190 ? 15.770 9.513 -5.996 1.00 93.50 190 ALA A O 1
ATOM 1531 N N . GLY A 1 191 ? 14.521 7.758 -5.327 1.00 91.62 191 GLY A N 1
ATOM 1532 C CA . GLY A 1 191 ? 15.627 6.825 -5.069 1.00 91.62 191 GLY A CA 1
ATOM 1533 C C . GLY A 1 191 ? 15.470 5.461 -5.763 1.00 91.62 191 GLY A C 1
ATOM 1534 O O . GLY A 1 191 ? 14.848 5.359 -6.820 1.00 91.62 191 GLY A O 1
ATOM 1535 N N . THR A 1 192 ? 16.093 4.410 -5.212 1.00 93.12 192 THR A N 1
ATOM 1536 C CA . THR A 1 192 ? 16.100 3.061 -5.813 1.00 93.12 192 THR A CA 1
ATOM 1537 C C . THR A 1 192 ? 14.690 2.488 -5.947 1.00 93.12 192 THR A C 1
ATOM 1539 O O . THR A 1 192 ? 13.950 2.410 -4.964 1.00 93.12 192 THR A O 1
ATOM 1542 N N . VAL A 1 193 ? 14.378 1.962 -7.133 1.00 96.69 193 VAL A N 1
ATOM 1543 C CA . VAL A 1 193 ? 13.154 1.201 -7.393 1.00 96.69 193 VAL A CA 1
ATOM 1544 C C . VAL A 1 193 ? 13.468 -0.157 -8.015 1.00 96.69 193 VAL A C 1
ATOM 1546 O O . VAL A 1 193 ? 14.201 -0.267 -9.002 1.00 96.69 193 VAL A O 1
ATOM 1549 N N . ILE A 1 194 ? 12.901 -1.215 -7.435 1.00 98.06 194 ILE A N 1
ATOM 1550 C CA . ILE A 1 194 ? 13.164 -2.596 -7.848 1.00 98.06 194 ILE A CA 1
ATOM 1551 C C . ILE A 1 194 ? 11.847 -3.310 -8.139 1.00 98.06 194 ILE A C 1
ATOM 1553 O O . ILE A 1 194 ? 11.140 -3.726 -7.231 1.00 98.06 194 ILE A O 1
ATOM 1557 N N . PHE A 1 195 ? 11.563 -3.532 -9.416 1.00 98.56 195 PHE A N 1
ATOM 1558 C CA . PHE A 1 195 ? 10.477 -4.380 -9.909 1.00 98.56 195 PHE A CA 1
ATOM 1559 C C . PHE A 1 195 ? 10.916 -5.828 -10.150 1.00 98.56 195 PHE A C 1
ATOM 1561 O O . PHE A 1 195 ? 10.123 -6.625 -10.635 1.00 98.56 195 PHE A O 1
ATOM 1568 N N . ALA A 1 196 ? 12.165 -6.194 -9.853 1.00 98.31 196 ALA A N 1
ATOM 1569 C CA . ALA A 1 196 ? 12.743 -7.461 -10.291 1.00 98.31 196 ALA A CA 1
ATOM 1570 C C . ALA A 1 196 ? 11.865 -8.692 -9.981 1.00 98.31 196 ALA A C 1
ATOM 1572 O O . ALA A 1 196 ? 11.369 -8.851 -8.863 1.00 98.31 196 ALA A O 1
ATOM 1573 N N . ARG A 1 197 ? 11.714 -9.595 -10.956 1.00 98.62 197 ARG A N 1
ATOM 1574 C CA . ARG A 1 197 ? 10.852 -10.794 -10.886 1.00 98.62 197 ARG A CA 1
ATOM 1575 C C . ARG A 1 197 ? 9.352 -10.510 -10.724 1.00 98.62 197 ARG A C 1
ATOM 1577 O O . ARG A 1 197 ? 8.615 -11.418 -10.349 1.00 98.62 197 ARG A O 1
ATOM 1584 N N . SER A 1 198 ? 8.892 -9.284 -10.972 1.00 98.81 198 SER A N 1
ATOM 1585 C CA . SER A 1 198 ? 7.458 -8.979 -10.959 1.00 98.81 198 SER A CA 1
ATOM 1586 C C . SER A 1 198 ? 6.753 -9.443 -12.235 1.00 98.81 198 SER A C 1
ATOM 1588 O O . SER A 1 198 ? 7.337 -9.522 -13.321 1.00 98.81 198 SER A O 1
ATOM 1590 N N . LEU A 1 199 ? 5.467 -9.748 -12.099 1.00 98.88 199 LEU A N 1
ATOM 1591 C CA . LEU A 1 199 ? 4.588 -10.132 -13.196 1.00 98.88 199 LEU A CA 1
ATOM 1592 C C . LEU A 1 199 ? 3.495 -9.078 -13.368 1.00 98.88 199 LEU A C 1
ATOM 1594 O O . LEU A 1 199 ? 2.708 -8.868 -12.455 1.00 98.88 199 LEU A O 1
ATOM 1598 N N . PHE A 1 200 ? 3.404 -8.479 -14.551 1.00 98.81 200 PHE A N 1
ATOM 1599 C CA . PHE A 1 200 ? 2.303 -7.611 -14.965 1.00 98.81 200 PHE A CA 1
ATOM 1600 C C . PHE A 1 200 ? 1.446 -8.361 -15.986 1.00 98.81 200 PHE A C 1
ATOM 1602 O O . PHE A 1 200 ? 1.812 -8.485 -17.161 1.00 98.81 200 PHE A O 1
ATOM 1609 N N . SER A 1 201 ? 0.325 -8.915 -15.529 1.00 98.75 201 SER A N 1
ATOM 1610 C CA . SER A 1 201 ? -0.581 -9.715 -16.362 1.00 98.75 201 SER A CA 1
ATOM 1611 C C . SER A 1 201 ? -1.516 -8.856 -17.217 1.00 98.75 201 SER A C 1
ATOM 1613 O O . SER A 1 201 ? -1.988 -9.327 -18.255 1.00 98.75 201 SER A O 1
ATOM 1615 N N . ASP A 1 202 ? -1.753 -7.608 -16.809 1.00 98.50 202 ASP A N 1
ATOM 1616 C CA . ASP A 1 202 ? -2.526 -6.610 -17.550 1.00 98.50 202 ASP A CA 1
ATOM 1617 C C . ASP A 1 202 ? -1.661 -5.386 -17.929 1.00 98.50 202 ASP A C 1
ATOM 1619 O O . ASP A 1 202 ? -0.434 -5.407 -17.791 1.00 98.50 202 ASP A O 1
ATOM 1623 N N . TYR A 1 203 ? -2.273 -4.337 -18.482 1.00 98.31 203 TYR A N 1
ATOM 1624 C CA . TYR A 1 203 ? -1.583 -3.108 -18.878 1.00 98.31 203 TYR A CA 1
ATOM 1625 C C . TYR A 1 203 ? -0.873 -2.431 -17.696 1.00 98.31 203 TYR A C 1
ATOM 1627 O O . TYR A 1 203 ? -1.462 -2.216 -16.637 1.00 98.31 203 TYR A O 1
ATOM 1635 N N . ALA A 1 204 ? 0.377 -2.025 -17.924 1.00 98.31 204 ALA A N 1
ATOM 1636 C CA . ALA A 1 204 ? 1.169 -1.236 -16.986 1.00 98.31 204 ALA A CA 1
ATOM 1637 C C . ALA A 1 204 ? 1.484 0.146 -17.585 1.00 98.31 204 ALA A C 1
ATOM 1639 O O . ALA A 1 204 ? 2.038 0.257 -18.687 1.00 98.31 204 ALA A O 1
ATOM 1640 N N . TYR A 1 205 ? 1.128 1.204 -16.857 1.00 98.19 205 TYR A N 1
ATOM 1641 C CA . TYR A 1 205 ? 1.180 2.588 -17.318 1.00 98.19 205 TYR A CA 1
ATOM 1642 C C . TYR A 1 205 ? 2.212 3.403 -16.535 1.00 98.19 205 TYR A C 1
ATOM 1644 O O . TYR A 1 205 ? 1.905 3.994 -15.506 1.00 98.19 205 TYR A O 1
ATOM 1652 N N . PHE A 1 206 ? 3.422 3.518 -17.075 1.00 97.06 206 PHE A N 1
ATOM 1653 C CA . PHE A 1 206 ? 4.455 4.443 -16.605 1.00 97.06 206 PHE A CA 1
ATOM 1654 C C . PHE A 1 206 ? 4.417 5.736 -17.438 1.00 97.06 206 PHE A C 1
ATOM 1656 O O . PHE A 1 206 ? 5.351 6.064 -18.173 1.00 97.06 206 PHE A O 1
ATOM 1663 N N . ILE A 1 207 ? 3.285 6.446 -17.425 1.00 95.88 207 ILE A N 1
ATOM 1664 C CA . ILE A 1 207 ? 3.098 7.660 -18.237 1.00 95.88 207 ILE A CA 1
ATOM 1665 C C . ILE A 1 207 ? 3.580 8.878 -17.456 1.00 95.88 207 ILE A C 1
ATOM 1667 O O . ILE A 1 207 ? 3.147 9.108 -16.337 1.00 95.88 207 ILE A O 1
ATOM 1671 N N . SER A 1 208 ? 4.447 9.699 -18.047 1.00 95.44 208 SER A N 1
ATOM 1672 C CA . SER A 1 208 ? 5.018 10.883 -17.380 1.00 95.44 208 SER A CA 1
ATOM 1673 C C . SER A 1 208 ? 5.709 10.583 -16.038 1.00 95.44 208 SER A C 1
ATOM 1675 O O . SER A 1 208 ? 5.984 11.508 -15.282 1.00 95.44 208 SER A O 1
ATOM 1677 N N . THR A 1 209 ? 6.012 9.312 -15.753 1.00 95.69 209 THR A N 1
ATOM 1678 C CA . THR A 1 209 ? 6.703 8.874 -14.538 1.00 95.69 209 THR A CA 1
ATOM 1679 C C . THR A 1 209 ? 8.122 9.422 -14.522 1.00 95.69 209 THR A C 1
ATOM 1681 O O . THR A 1 209 ? 8.845 9.342 -15.523 1.00 95.69 209 THR A O 1
ATOM 1684 N N . LEU A 1 210 ? 8.553 9.960 -13.390 1.00 93.50 210 LEU A N 1
ATOM 1685 C CA . LEU A 1 210 ? 9.910 10.448 -13.214 1.00 93.50 210 LEU A CA 1
ATOM 1686 C C . LEU A 1 210 ? 10.703 9.451 -12.376 1.00 93.50 210 LEU A C 1
ATOM 1688 O O . LEU A 1 210 ? 10.441 9.264 -11.194 1.00 93.50 210 LEU A O 1
ATOM 1692 N N . PHE A 1 211 ? 11.697 8.832 -12.999 1.00 90.94 211 PHE A N 1
ATOM 1693 C CA . PHE A 1 211 ? 12.689 8.028 -12.311 1.00 90.94 211 PHE A CA 1
ATOM 1694 C C . PHE A 1 211 ? 13.947 8.868 -12.064 1.00 90.94 211 PHE A C 1
ATOM 1696 O O . PHE A 1 211 ? 14.562 9.383 -13.006 1.00 90.94 211 PHE A O 1
ATOM 1703 N N . PHE A 1 212 ? 14.312 8.954 -10.788 1.00 81.75 212 PHE A N 1
ATOM 1704 C CA . PHE A 1 212 ? 15.340 9.783 -10.165 1.00 81.75 212 PHE A CA 1
ATOM 1705 C C . PHE A 1 212 ? 15.089 11.290 -10.189 1.00 81.75 212 PHE A C 1
ATOM 1707 O O . PHE A 1 212 ? 15.011 11.942 -11.235 1.00 81.75 212 PHE A O 1
ATOM 1714 N N . ILE A 1 213 ? 15.054 11.862 -8.985 1.00 62.41 213 ILE A N 1
ATOM 1715 C CA . ILE A 1 213 ? 14.885 13.292 -8.707 1.00 62.41 213 ILE A CA 1
ATOM 1716 C C . ILE A 1 213 ? 16.023 13.714 -7.782 1.00 62.41 213 ILE A C 1
ATOM 1718 O O . ILE A 1 213 ? 15.833 13.994 -6.608 1.00 62.41 213 ILE A O 1
ATOM 1722 N N . GLY A 1 214 ? 17.248 13.692 -8.294 1.00 59.16 214 GLY A N 1
ATOM 1723 C CA . GLY A 1 214 ? 18.406 14.080 -7.502 1.00 59.16 214 GLY A CA 1
ATOM 1724 C C . GLY A 1 214 ? 19.678 14.190 -8.325 1.00 59.16 214 GLY A C 1
ATOM 1725 O O . GLY A 1 214 ? 19.793 13.635 -9.422 1.00 59.16 214 GLY A O 1
ATOM 1726 N N . GLU A 1 215 ? 20.637 14.925 -7.776 1.00 57.06 215 GLU A N 1
ATOM 1727 C CA . GLU A 1 215 ? 22.041 14.836 -8.155 1.00 57.06 215 GLU A CA 1
ATOM 1728 C C . GLU A 1 215 ? 22.658 13.752 -7.273 1.00 57.06 215 GLU A C 1
ATOM 1730 O O . GLU A 1 215 ? 22.780 13.957 -6.067 1.00 57.06 215 GLU A O 1
ATOM 1735 N N . SER A 1 216 ? 23.010 12.579 -7.802 1.00 53.62 216 SER A N 1
ATOM 1736 C CA . SER A 1 216 ? 23.799 11.663 -6.982 1.00 53.62 216 SER A CA 1
ATOM 1737 C C . SER A 1 216 ? 24.709 10.733 -7.767 1.00 53.62 216 SER A C 1
ATOM 1739 O O . SER A 1 216 ? 24.249 9.947 -8.593 1.00 53.62 216 SER A O 1
ATOM 1741 N N . ASP A 1 217 ? 25.974 10.756 -7.351 1.00 53.28 217 ASP A N 1
ATOM 1742 C CA . ASP A 1 217 ? 26.994 9.712 -7.487 1.00 53.28 217 ASP A CA 1
ATOM 1743 C C . ASP A 1 217 ? 26.691 8.449 -6.638 1.00 53.28 217 ASP A C 1
ATOM 1745 O O . ASP A 1 217 ? 27.515 7.538 -6.557 1.00 53.28 217 ASP A O 1
ATOM 1749 N N . SER A 1 218 ? 25.540 8.369 -5.954 1.00 59.25 218 SER A N 1
ATOM 1750 C CA . SER A 1 218 ? 25.145 7.190 -5.174 1.00 59.25 218 SER A CA 1
ATOM 1751 C C . SER A 1 218 ? 24.480 6.165 -6.078 1.00 59.25 218 SER A C 1
ATOM 1753 O O . SER A 1 218 ? 23.499 6.499 -6.734 1.00 59.25 218 SER A O 1
ATOM 1755 N N . GLY A 1 219 ? 25.010 4.938 -6.097 1.00 71.81 219 GLY A N 1
ATOM 1756 C CA . GLY A 1 219 ? 24.565 3.796 -6.907 1.00 71.81 219 GLY A CA 1
ATOM 1757 C C . GLY A 1 219 ? 23.133 3.325 -6.642 1.00 71.81 219 GLY A C 1
ATOM 1758 O O . GLY A 1 219 ? 22.919 2.182 -6.251 1.00 71.81 219 GLY A O 1
ATOM 1759 N N . TYR A 1 220 ? 22.160 4.209 -6.838 1.00 83.50 220 TYR A N 1
ATOM 1760 C CA . TYR A 1 220 ? 20.759 3.872 -6.924 1.00 83.50 220 TYR A CA 1
ATOM 1761 C C . TYR A 1 220 ? 20.467 3.154 -8.235 1.00 83.50 220 TYR A C 1
ATOM 1763 O O . TYR A 1 220 ? 21.148 3.336 -9.246 1.00 83.50 220 TYR A O 1
ATOM 1771 N N . GLU A 1 221 ? 19.408 2.355 -8.220 1.00 89.38 221 GLU A N 1
ATOM 1772 C CA . GLU A 1 221 ? 19.113 1.432 -9.305 1.00 89.38 221 GLU A CA 1
ATOM 1773 C C . GLU A 1 221 ? 17.638 1.513 -9.701 1.00 89.38 221 GLU A C 1
ATOM 1775 O O . GLU A 1 221 ? 16.757 1.681 -8.858 1.00 89.38 221 GLU A O 1
ATOM 1780 N N . ILE A 1 222 ? 17.380 1.374 -11.003 1.00 92.50 222 ILE A N 1
ATOM 1781 C CA . ILE A 1 222 ? 16.049 1.090 -11.545 1.00 92.50 222 ILE A CA 1
ATOM 1782 C C . ILE A 1 222 ? 16.117 -0.305 -12.138 1.00 92.50 222 ILE A C 1
ATOM 1784 O O . ILE A 1 222 ? 16.728 -0.516 -13.190 1.00 92.50 222 ILE A O 1
ATOM 1788 N N . MET A 1 223 ? 15.505 -1.265 -11.460 1.00 95.06 223 MET A N 1
ATOM 1789 C CA . MET A 1 223 ? 15.594 -2.668 -11.839 1.00 95.06 223 MET A CA 1
ATOM 1790 C C . MET A 1 223 ? 14.250 -3.207 -12.287 1.00 95.06 223 MET A C 1
ATOM 1792 O O . MET A 1 223 ? 13.327 -3.330 -11.493 1.00 95.06 223 MET A O 1
ATOM 1796 N N . PHE A 1 224 ? 14.185 -3.632 -13.540 1.00 96.31 224 PHE A N 1
ATOM 1797 C CA . PHE A 1 224 ? 13.097 -4.420 -14.111 1.00 96.31 224 PHE A CA 1
ATOM 1798 C C . PHE A 1 224 ? 13.553 -5.845 -14.460 1.00 96.31 224 PHE A C 1
ATOM 1800 O O . PHE A 1 224 ? 12.884 -6.541 -15.225 1.00 96.31 224 PHE A O 1
ATOM 1807 N N . SER A 1 225 ? 14.690 -6.297 -13.925 1.00 96.75 225 SER A N 1
ATOM 1808 C CA . SER A 1 225 ? 15.264 -7.604 -14.253 1.00 96.75 225 SER A CA 1
ATOM 1809 C C . SER A 1 225 ? 14.277 -8.746 -14.013 1.00 96.75 225 SER A C 1
ATOM 1811 O O . SER A 1 225 ? 13.558 -8.752 -13.016 1.00 96.75 225 SER A O 1
ATOM 1813 N N . ASP A 1 226 ? 14.227 -9.706 -14.931 1.00 98.00 226 ASP A N 1
ATOM 1814 C CA . ASP A 1 226 ? 13.360 -10.889 -14.852 1.00 98.00 226 ASP A CA 1
ATOM 1815 C C . ASP A 1 226 ? 11.858 -10.578 -14.680 1.00 98.00 226 ASP A C 1
ATOM 1817 O O . ASP A 1 226 ? 11.098 -11.415 -14.198 1.00 98.00 226 ASP A O 1
ATOM 1821 N N . CYS A 1 227 ? 11.409 -9.374 -15.054 1.00 97.81 227 CYS A N 1
ATOM 1822 C CA . CYS A 1 227 ? 9.982 -9.051 -15.087 1.00 97.81 227 CYS A CA 1
ATOM 1823 C C . CYS A 1 227 ? 9.289 -9.683 -16.298 1.00 97.81 227 CYS A C 1
ATOM 1825 O O . CYS A 1 227 ? 9.918 -9.963 -17.320 1.00 97.81 227 CYS A O 1
ATOM 1827 N N . ALA A 1 228 ? 7.967 -9.803 -16.243 1.00 98.38 228 ALA A N 1
ATOM 1828 C CA . ALA A 1 228 ? 7.158 -10.150 -17.407 1.00 98.38 228 ALA A CA 1
ATOM 1829 C C . ALA A 1 228 ? 5.976 -9.188 -17.567 1.00 98.38 228 ALA A C 1
ATOM 1831 O O . ALA A 1 228 ? 5.140 -9.083 -16.677 1.00 98.38 228 ALA A O 1
ATOM 1832 N N . PHE A 1 229 ? 5.889 -8.525 -18.721 1.00 98.44 229 PHE A N 1
ATOM 1833 C CA . PHE A 1 229 ? 4.756 -7.689 -19.127 1.00 98.44 229 PHE A CA 1
ATOM 1834 C C . PHE A 1 229 ? 3.928 -8.432 -20.180 1.00 98.44 229 PHE A C 1
ATOM 1836 O O . PHE A 1 229 ? 4.293 -8.469 -21.360 1.00 98.44 229 PHE A O 1
ATOM 1843 N N . LEU A 1 230 ? 2.823 -9.054 -19.761 1.00 98.12 230 LEU A N 1
ATOM 1844 C CA . LEU A 1 230 ? 1.984 -9.898 -20.626 1.00 98.12 230 LEU A CA 1
ATOM 1845 C C . LEU A 1 230 ? 1.047 -9.09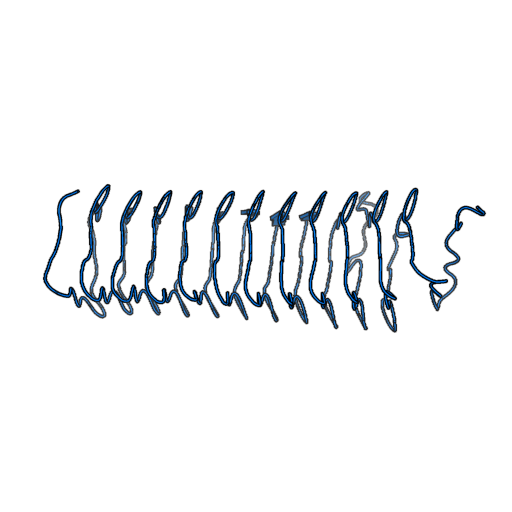1 -21.537 1.00 98.12 230 LEU A C 1
ATOM 1847 O O . LEU A 1 230 ? 0.560 -9.612 -22.544 1.00 98.12 230 LEU A O 1
ATOM 1851 N N . LYS A 1 231 ? 0.842 -7.812 -21.220 1.00 97.50 231 LYS A N 1
ATOM 1852 C CA . LYS A 1 231 ? 0.211 -6.803 -22.077 1.00 97.50 231 LYS A CA 1
ATOM 1853 C C . LYS A 1 231 ? 1.204 -5.688 -22.416 1.00 97.50 231 LYS A C 1
ATOM 1855 O O . LYS A 1 231 ? 2.281 -5.632 -21.814 1.00 97.50 231 LYS A O 1
ATOM 1860 N N . PRO A 1 232 ? 0.883 -4.827 -23.396 1.00 94.94 232 PRO A N 1
ATOM 1861 C CA . PRO A 1 232 ? 1.671 -3.638 -23.681 1.00 94.94 232 PRO A CA 1
ATOM 1862 C C . PRO A 1 232 ? 1.938 -2.801 -22.427 1.00 94.94 232 PRO A C 1
ATOM 1864 O O . PRO A 1 232 ? 1.006 -2.371 -21.748 1.00 94.94 232 PRO A O 1
ATOM 1867 N N . VAL A 1 233 ? 3.215 -2.543 -22.147 1.00 96.06 233 VAL A N 1
ATOM 1868 C CA . VAL A 1 233 ? 3.651 -1.557 -21.151 1.00 96.06 233 VAL A CA 1
ATOM 1869 C C . VAL A 1 233 ? 3.957 -0.242 -21.857 1.00 96.06 233 VAL A C 1
ATOM 1871 O O . VAL A 1 233 ? 4.585 -0.229 -22.919 1.00 96.06 233 VAL A O 1
ATOM 1874 N N . THR A 1 234 ? 3.534 0.879 -21.276 1.00 93.94 234 THR A N 1
ATOM 1875 C CA . THR A 1 234 ? 3.834 2.211 -21.815 1.00 93.94 234 THR A CA 1
ATOM 1876 C C . THR A 1 234 ? 4.712 3.010 -20.868 1.00 93.94 234 THR A C 1
ATOM 1878 O O . THR A 1 234 ? 4.404 3.150 -19.693 1.00 93.94 234 THR A O 1
ATOM 1881 N N . PHE A 1 235 ? 5.785 3.575 -21.421 1.00 93.00 235 PHE A N 1
ATOM 1882 C CA . PHE A 1 235 ? 6.680 4.530 -20.760 1.00 93.00 235 PHE A CA 1
ATOM 1883 C C . PHE A 1 235 ? 6.534 5.934 -21.371 1.00 93.00 235 PHE A C 1
ATOM 1885 O O . PHE A 1 235 ? 7.488 6.711 -21.451 1.00 93.00 235 PHE A O 1
ATOM 1892 N N . ARG A 1 236 ? 5.359 6.255 -21.931 1.00 91.75 236 ARG A N 1
ATOM 1893 C CA . ARG A 1 236 ? 5.147 7.505 -22.673 1.00 91.75 236 ARG A CA 1
ATOM 1894 C C . ARG A 1 236 ? 5.413 8.712 -21.773 1.00 91.75 236 ARG A C 1
ATOM 1896 O O . ARG A 1 236 ? 4.693 8.947 -20.814 1.00 91.75 236 ARG A O 1
ATOM 1903 N N . GLY A 1 237 ? 6.401 9.524 -22.136 1.00 91.50 237 GLY A N 1
ATOM 1904 C CA . GLY A 1 237 ? 6.765 10.715 -21.365 1.00 91.50 237 GLY A CA 1
ATOM 1905 C C . GLY A 1 237 ? 7.510 10.417 -20.063 1.00 91.50 237 GLY A C 1
ATOM 1906 O O . GLY A 1 237 ? 7.876 11.371 -19.379 1.00 91.50 237 GLY A O 1
ATOM 1907 N N . ALA A 1 238 ? 7.764 9.141 -19.741 1.00 92.38 238 ALA A N 1
ATOM 1908 C CA . ALA A 1 238 ? 8.607 8.784 -18.614 1.00 92.38 238 ALA A CA 1
ATOM 1909 C C . ALA A 1 238 ? 10.024 9.327 -18.818 1.00 92.38 238 ALA A C 1
ATOM 1911 O O . ALA A 1 238 ? 10.545 9.359 -19.939 1.00 92.38 238 ALA A O 1
ATOM 1912 N N . LYS A 1 239 ? 10.651 9.758 -17.728 1.00 89.19 239 LYS A N 1
ATOM 1913 C CA . LYS A 1 239 ? 12.001 10.319 -17.731 1.00 89.19 239 LYS A CA 1
ATOM 1914 C C . LYS A 1 239 ? 12.885 9.503 -16.806 1.00 89.19 239 LYS A C 1
ATOM 1916 O O . LYS A 1 239 ? 12.525 9.273 -15.661 1.00 89.19 239 LYS A O 1
ATOM 1921 N N . PHE A 1 240 ? 14.054 9.133 -17.308 1.00 86.19 240 PHE A N 1
ATOM 1922 C CA . PHE A 1 240 ? 15.105 8.455 -16.559 1.00 86.19 240 PHE A CA 1
ATOM 1923 C C . PHE A 1 240 ? 16.267 9.434 -16.427 1.00 86.19 240 PHE A C 1
ATOM 1925 O O . PHE A 1 240 ? 16.890 9.783 -17.433 1.00 86.19 240 PHE A O 1
ATOM 1932 N N . LYS A 1 241 ? 16.520 9.954 -15.223 1.00 82.06 241 LYS A N 1
ATOM 1933 C CA . LYS A 1 241 ? 17.631 10.885 -14.987 1.00 82.06 241 LYS A CA 1
ATOM 1934 C C . LYS A 1 241 ? 18.829 10.146 -14.405 1.00 82.06 241 LYS A C 1
ATOM 1936 O O . LYS A 1 241 ? 18.688 9.424 -13.430 1.00 82.06 241 LYS A O 1
ATOM 1941 N N . ASN A 1 242 ? 20.009 10.365 -14.986 1.00 75.81 242 ASN A N 1
ATOM 1942 C CA . ASN A 1 242 ? 21.326 9.947 -14.474 1.00 75.81 242 ASN A CA 1
ATOM 1943 C C . ASN A 1 242 ? 21.568 8.434 -14.279 1.00 75.81 242 ASN A C 1
ATOM 1945 O O . ASN A 1 242 ? 22.709 8.037 -14.071 1.00 75.81 242 ASN A O 1
ATOM 1949 N N . VAL A 1 243 ? 20.548 7.585 -14.411 1.00 78.50 243 VAL A N 1
ATOM 1950 C CA . VAL A 1 243 ? 20.642 6.133 -14.224 1.00 78.50 243 VAL A CA 1
ATOM 1951 C C . VAL A 1 243 ? 19.897 5.417 -15.346 1.00 78.50 243 VAL A C 1
ATOM 1953 O O . VAL A 1 243 ? 18.780 5.787 -15.714 1.00 78.50 243 VAL A O 1
ATOM 1956 N N . TYR A 1 244 ? 20.526 4.377 -15.894 1.00 82.56 244 TYR A N 1
ATOM 1957 C CA . TYR A 1 244 ? 19.922 3.529 -16.916 1.00 82.56 244 TYR A CA 1
ATOM 1958 C C . TYR A 1 244 ? 19.065 2.436 -16.262 1.00 82.56 244 TYR A C 1
ATOM 1960 O O . TYR A 1 244 ? 19.564 1.735 -15.380 1.00 82.56 244 TYR A O 1
ATOM 1968 N N . PRO A 1 245 ? 17.808 2.238 -16.697 1.00 89.69 245 PRO A N 1
ATOM 1969 C CA . PRO A 1 245 ? 17.003 1.119 -16.227 1.00 89.69 245 PRO A CA 1
ATOM 1970 C C . PRO A 1 245 ? 17.566 -0.219 -16.726 1.00 89.69 245 PRO A C 1
ATOM 1972 O O . PRO A 1 245 ? 17.966 -0.352 -17.886 1.00 89.69 245 PRO A O 1
ATOM 1975 N N . VAL A 1 246 ? 17.567 -1.226 -15.854 1.00 91.25 246 VAL A N 1
ATOM 1976 C CA . VAL A 1 246 ? 18.051 -2.580 -16.153 1.00 91.25 246 VAL A CA 1
ATOM 1977 C C . VAL A 1 246 ? 16.874 -3.492 -16.489 1.00 91.25 246 VAL A C 1
ATOM 1979 O O . VAL A 1 246 ? 15.983 -3.675 -15.667 1.00 91.25 246 VAL A O 1
ATOM 1982 N N . PHE A 1 247 ? 16.898 -4.096 -17.680 1.00 93.19 247 PHE A N 1
ATOM 1983 C CA . PHE A 1 247 ? 15.845 -4.988 -18.198 1.00 93.19 247 PHE A CA 1
ATOM 1984 C C . PHE A 1 247 ? 16.357 -6.407 -18.517 1.00 93.19 247 PHE A C 1
ATOM 1986 O O . PHE A 1 247 ? 15.829 -7.103 -19.386 1.00 93.19 247 PHE A O 1
ATOM 1993 N N . THR A 1 248 ? 17.447 -6.838 -17.882 1.00 93.94 248 THR A N 1
ATOM 1994 C CA . THR A 1 248 ? 18.022 -8.169 -18.127 1.00 93.94 248 THR A CA 1
ATOM 1995 C C . THR A 1 248 ? 17.010 -9.253 -17.763 1.00 93.94 248 THR A C 1
ATOM 1997 O O . THR A 1 248 ? 16.474 -9.242 -16.663 1.00 93.94 248 THR A O 1
ATOM 2000 N N . GLY A 1 249 ? 16.726 -10.176 -18.685 1.00 95.94 249 GLY A N 1
ATOM 2001 C CA . GLY A 1 249 ? 15.737 -11.240 -18.466 1.00 95.94 249 GLY A CA 1
ATOM 2002 C C . GLY A 1 249 ? 14.274 -10.783 -18.539 1.00 95.94 249 GLY A C 1
ATOM 2003 O O . GLY A 1 249 ? 13.380 -11.620 -18.442 1.00 95.94 249 GLY A O 1
ATOM 2004 N N . THR A 1 250 ? 14.003 -9.488 -18.752 1.00 97.00 250 THR A N 1
ATOM 2005 C CA . THR A 1 250 ? 12.632 -8.978 -18.863 1.00 97.00 250 THR A CA 1
ATOM 2006 C C . THR A 1 250 ? 11.963 -9.454 -20.150 1.00 97.00 250 THR A C 1
ATOM 2008 O O . THR A 1 250 ? 12.513 -9.323 -21.247 1.00 97.00 250 THR A O 1
ATOM 2011 N N . VAL A 1 251 ? 10.727 -9.931 -20.031 1.00 96.56 251 VAL A N 1
ATOM 2012 C CA . VAL A 1 251 ? 9.874 -10.317 -21.154 1.00 96.56 251 VAL A CA 1
ATOM 2013 C C . VAL A 1 251 ? 8.840 -9.227 -21.414 1.00 96.56 251 VAL A C 1
ATOM 2015 O O . VAL A 1 251 ? 8.107 -8.823 -20.514 1.00 96.56 251 VAL A O 1
ATOM 2018 N N . PHE A 1 252 ? 8.738 -8.796 -22.670 1.00 96.25 252 PHE A N 1
ATOM 2019 C CA . PHE A 1 252 ? 7.687 -7.898 -23.138 1.00 96.25 252 PHE A CA 1
ATOM 2020 C C . PHE A 1 252 ? 6.794 -8.626 -24.142 1.00 96.25 252 PHE A C 1
ATOM 2022 O O . PHE A 1 252 ? 7.293 -9.295 -25.049 1.00 96.25 252 PHE A O 1
ATOM 2029 N N . SER A 1 253 ? 5.478 -8.476 -24.000 1.00 94.75 253 SER A N 1
ATOM 2030 C CA . SER A 1 253 ? 4.489 -9.013 -24.946 1.00 94.75 253 SER A CA 1
ATOM 2031 C C . SER A 1 253 ? 4.622 -8.429 -26.357 1.00 94.75 253 SER A C 1
ATOM 2033 O O . SER A 1 253 ? 4.305 -9.099 -27.339 1.00 94.75 253 SER A O 1
ATOM 2035 N N . GLU A 1 254 ? 5.150 -7.210 -26.469 1.00 91.19 254 GLU A N 1
ATOM 2036 C CA . GLU A 1 254 ? 5.450 -6.540 -27.730 1.00 91.19 254 GLU A CA 1
ATOM 2037 C C . GLU A 1 254 ? 6.710 -5.665 -27.638 1.00 91.19 254 GLU A C 1
ATOM 2039 O O . GLU A 1 254 ? 7.331 -5.523 -26.584 1.00 91.19 254 GLU A O 1
ATOM 2044 N N . LYS A 1 255 ? 7.124 -5.076 -28.767 1.00 85.75 255 LYS A N 1
ATOM 2045 C CA . LYS A 1 255 ? 8.297 -4.197 -28.808 1.00 85.75 255 LYS A CA 1
ATOM 2046 C C . LYS A 1 255 ? 8.008 -2.888 -28.069 1.00 85.75 255 LYS A C 1
ATOM 2048 O O . LYS A 1 255 ? 7.208 -2.084 -28.534 1.00 85.75 255 LYS A O 1
ATOM 2053 N N . VAL A 1 256 ? 8.763 -2.621 -27.009 1.00 83.81 256 VAL A N 1
ATOM 2054 C CA . VAL A 1 256 ? 8.721 -1.339 -26.294 1.00 83.81 256 VAL A CA 1
ATOM 2055 C C . VAL A 1 256 ? 9.665 -0.333 -26.951 1.00 83.81 256 VAL A C 1
ATOM 2057 O O . VAL A 1 256 ? 10.817 -0.648 -27.265 1.00 83.81 256 VAL A O 1
ATOM 2060 N N . VAL A 1 257 ? 9.178 0.888 -27.177 1.00 73.06 257 VAL A N 1
ATOM 2061 C CA . VAL A 1 257 ? 9.977 2.007 -27.693 1.00 73.06 257 VAL A CA 1
ATOM 2062 C C . VAL A 1 257 ? 10.225 2.997 -26.566 1.00 73.06 257 VAL A C 1
ATOM 2064 O O . VAL A 1 257 ? 9.289 3.565 -26.010 1.00 73.06 257 VAL A O 1
ATOM 2067 N N . PHE A 1 258 ? 11.498 3.234 -26.269 1.00 73.06 258 PHE A N 1
ATOM 2068 C CA . PHE A 1 258 ? 11.930 4.269 -25.341 1.00 73.06 258 PHE A CA 1
ATOM 2069 C C . PHE A 1 258 ? 12.320 5.504 -26.161 1.00 73.06 258 PHE A C 1
ATOM 2071 O O . PHE A 1 258 ? 13.181 5.439 -27.038 1.00 73.06 258 PHE A O 1
ATOM 2078 N N . PHE A 1 259 ? 11.651 6.632 -25.929 1.00 61.09 259 PHE A N 1
ATOM 2079 C CA . PHE A 1 259 ? 11.973 7.895 -26.595 1.00 61.09 259 PHE A CA 1
ATOM 2080 C C . PHE A 1 259 ? 13.005 8.660 -25.755 1.00 61.09 259 PHE A C 1
ATOM 2082 O O . PHE A 1 259 ? 12.838 8.769 -24.546 1.00 61.09 259 PHE A O 1
ATOM 2089 N N . GLY A 1 260 ? 14.065 9.191 -26.382 1.00 57.44 260 GLY A N 1
ATOM 2090 C CA . GLY A 1 260 ? 15.107 9.969 -25.684 1.00 57.44 260 GLY A CA 1
ATOM 2091 C C . GLY A 1 260 ? 16.517 9.361 -25.654 1.00 57.44 260 GLY A C 1
ATOM 2092 O O . GLY A 1 260 ? 17.299 9.718 -24.784 1.00 57.44 260 GLY A O 1
ATOM 2093 N N . GLY A 1 261 ? 16.863 8.466 -26.590 1.00 45.38 261 GLY A N 1
ATOM 2094 C CA . GLY A 1 261 ? 18.235 7.946 -26.756 1.00 45.38 261 GLY A CA 1
ATOM 2095 C C . GLY A 1 261 ? 18.524 6.611 -26.062 1.00 45.38 261 GLY A C 1
ATOM 2096 O O . GLY A 1 261 ? 19.615 6.069 -26.206 1.00 45.38 261 GLY A O 1
ATOM 2097 N N . PHE A 1 262 ? 17.540 6.040 -25.369 1.00 54.03 262 PHE A N 1
ATOM 2098 C CA . PHE A 1 262 ? 17.637 4.711 -24.776 1.00 54.03 262 PHE A CA 1
ATOM 2099 C C . PHE A 1 262 ? 17.215 3.649 -25.799 1.00 54.03 262 PHE A C 1
ATOM 2101 O O . PHE A 1 262 ? 16.080 3.637 -26.268 1.00 54.03 262 PHE A O 1
ATOM 2108 N N . SER A 1 263 ? 18.119 2.732 -26.135 1.00 45.84 263 SER A N 1
ATOM 2109 C CA . SER A 1 263 ? 17.760 1.446 -26.737 1.00 45.84 263 SER A CA 1
ATOM 2110 C C . SER A 1 263 ? 17.997 0.382 -25.676 1.00 45.84 263 SER A C 1
ATOM 2112 O O . SER A 1 263 ? 19.151 0.199 -25.287 1.00 45.84 263 SER A O 1
ATOM 2114 N N . PRO A 1 264 ? 16.975 -0.363 -25.225 1.00 48.47 264 PRO A N 1
ATOM 2115 C CA . PRO A 1 264 ? 17.227 -1.593 -24.499 1.00 48.47 264 PRO A CA 1
ATOM 2116 C C . PRO A 1 264 ? 18.075 -2.484 -25.400 1.00 48.47 264 PRO A C 1
ATOM 2118 O O . PRO A 1 264 ? 17.771 -2.641 -26.589 1.00 48.47 264 PRO A O 1
ATOM 2121 N N . LEU A 1 265 ? 19.132 -3.079 -24.860 1.00 43.69 265 LEU A N 1
ATOM 2122 C CA . LEU A 1 265 ? 19.711 -4.277 -25.454 1.00 43.69 265 LEU A CA 1
ATOM 2123 C C . LEU A 1 265 ? 18.673 -5.391 -25.276 1.00 43.69 265 LEU A C 1
ATOM 2125 O O . LEU A 1 265 ? 18.749 -6.192 -24.355 1.00 43.69 265 LEU A O 1
ATOM 2129 N N . ALA A 1 266 ? 17.634 -5.382 -26.113 1.00 39.56 266 ALA A N 1
ATOM 2130 C CA . ALA A 1 266 ? 16.648 -6.444 -26.141 1.00 39.56 266 ALA A CA 1
ATOM 2131 C C . ALA A 1 266 ? 17.362 -7.735 -26.559 1.00 39.56 266 ALA A C 1
ATOM 2133 O O . ALA A 1 266 ? 17.967 -7.790 -27.637 1.00 39.56 266 ALA A O 1
ATOM 2134 N N . CYS A 1 267 ? 17.293 -8.765 -25.714 1.00 33.75 267 CYS A N 1
ATOM 2135 C CA . CYS A 1 267 ? 17.674 -10.117 -26.093 1.00 33.75 267 CYS A CA 1
ATOM 2136 C C . CYS A 1 267 ? 16.884 -10.505 -27.348 1.00 33.75 267 CYS A C 1
ATOM 2138 O O . CYS A 1 267 ? 15.656 -10.610 -27.331 1.00 33.75 267 CYS A O 1
ATOM 2140 N N . LYS A 1 268 ? 17.600 -10.679 -28.463 1.00 30.27 268 LYS A N 1
ATOM 2141 C CA . LYS A 1 268 ? 17.072 -11.415 -29.610 1.00 30.27 268 LYS A CA 1
ATOM 2142 C C . LYS A 1 268 ? 16.757 -12.837 -29.137 1.00 30.27 268 LYS A C 1
ATOM 2144 O O . LYS A 1 268 ? 17.542 -13.395 -28.374 1.00 30.27 268 LYS A O 1
ATOM 2149 N N . LYS A 1 269 ? 15.595 -13.334 -29.573 1.00 36.81 269 LYS A N 1
ATOM 2150 C CA . LYS A 1 269 ? 15.114 -14.708 -29.373 1.00 36.81 269 LYS A CA 1
ATOM 2151 C C . LYS A 1 269 ? 16.199 -15.752 -29.608 1.00 36.81 269 LYS A C 1
ATOM 2153 O O . LYS A 1 269 ? 16.985 -15.547 -30.562 1.00 36.81 269 LYS A O 1
#